Protein AF-A0A1D3JC40-F1 (afdb_monomer)

Radius of gyration: 31.31 Å; Cα contacts (8 Å, |Δi|>4): 107; chains: 1; bounding box: 69×37×93 Å

pLDDT: mean 85.2, std 18.18, range [26.55, 98.06]

Secondary structure (DSSP, 8-state):
---STTHHHHHHHHHHHSTT----S-------PPP-SHHHHHHTT-SSHHHHHHHHHHHHHHHHHHHHHHHHHHHHHHHHHHHHHHHHHHHHHHHHHHHHHH---HHHHHHHHGGGHHHHTT--HHHHHHHIIIIIHHHHHHHHHHHHHHHHHHHHHHHHHHHHHHHHHHHHHHHTSHHHHHHHHHHHHHHHH--TTSTTHHHHHHHHHHHHHHHHHHHHHHHHHHHHHIIIIISS--HHHHHHHHHHHHHHHHHHHHHHHHHHHTTTHHHHHHHHHTS---

Sequence (282 aa):
MKGLYKVLCLIAALYALSPDSHYTKGEKRNHKYLPTSLEQLRAEGVQSIAEWKEKQWKDFMTKVKEEFNGFNKMMENEKKKWIDGKENEFKQWIKYIENKWEHSNEEMYNDILSTKAEESLTWGENEWSEWMNTTGKLLIKLDFNKWIESNEEFLKEGIRKDWEEWNKFKLREWTSVGWKNVEDKYWKYWHVNGKPEEPLYEIKMEKMDKWTERCKNEEIEWGKWIGSVEKVYINADWDKWVKWKNEKSTSFTNWIDSFATKWINNKQWKVWLEERNNAPSQ

Organism: Plasmodium ovale (NCBI:txid36330)

Solvent-accessible surface area (backbone atoms only — not comparable to full-atom values): 15976 Å² total; per-residue (Å²): 130,95,72,72,89,53,63,66,65,49,55,60,45,50,65,64,64,40,93,82,58,74,85,60,95,73,80,72,73,75,62,60,65,70,74,88,47,71,66,54,30,50,74,71,74,30,93,45,72,66,55,43,52,53,47,53,50,53,53,49,53,51,51,50,57,57,50,44,54,57,52,52,54,50,50,55,51,50,55,49,55,53,56,66,51,42,59,58,51,50,56,51,48,51,52,51,50,52,52,56,74,62,49,33,49,51,70,54,42,40,64,75,42,45,94,43,39,74,63,55,77,73,53,51,72,66,54,51,44,52,40,38,72,45,60,48,49,50,52,55,49,49,56,49,50,53,52,53,50,56,52,50,50,53,51,53,52,45,53,50,50,57,49,53,53,51,52,53,49,54,53,46,58,57,57,62,30,43,44,52,36,54,50,52,54,50,50,60,49,40,76,76,67,63,52,85,87,42,88,63,36,71,64,50,49,56,52,46,52,55,50,50,54,49,53,51,51,54,50,51,53,50,50,54,51,50,53,54,46,37,62,67,71,66,72,41,81,54,67,68,57,56,50,50,53,51,56,46,51,54,53,47,57,58,46,52,54,55,48,46,52,52,41,50,76,68,48,40,66,56,54,27,54,50,42,31,74,68,47,79,87,126

Mean predicted aligned error: 9.33 Å

InterPro domains:
  IPR022089 Tryptophan/threonine-rich plasmodium antigen, C-terminal [PF12319] (56-272)

Nearest PDB structures (foldseek):
  8arl-assembly1_A  TM=8.875E-01  e=2.493E-10  Plasmodium vivax
  4gnk-assembly3_E  TM=2.323E-01  e=3.905E+00  Homo sapiens

Structure (mmCIF, N/CA/C/O backbone):
data_AF-A0A1D3JC40-F1
#
_entry.id   AF-A0A1D3JC40-F1
#
loop_
_atom_site.group_PDB
_atom_site.id
_atom_site.type_symbol
_atom_site.label_atom_id
_atom_site.label_alt_id
_atom_site.label_comp_id
_atom_site.label_asym_id
_atom_site.label_entity_id
_atom_site.label_seq_id
_atom_site.pdbx_PDB_ins_code
_atom_site.Cartn_x
_atom_site.Cartn_y
_atom_site.Cartn_z
_atom_site.occupancy
_atom_site.B_iso_or_equiv
_atom_site.auth_seq_id
_atom_site.auth_comp_id
_atom_site.auth_asym_id
_atom_site.auth_atom_id
_atom_site.pdbx_PDB_model_num
ATOM 1 N N . MET A 1 1 ? -10.285 -13.163 5.838 1.00 33.88 1 MET A N 1
ATOM 2 C CA . MET A 1 1 ? -10.832 -12.520 4.620 1.00 33.88 1 MET A CA 1
ATOM 3 C C . MET A 1 1 ? -9.695 -12.278 3.636 1.00 33.88 1 MET A C 1
ATOM 5 O O . MET A 1 1 ? -8.664 -11.765 4.040 1.00 33.88 1 MET A O 1
ATOM 9 N N . LYS A 1 2 ? -9.838 -12.725 2.379 1.00 34.84 2 LYS A N 1
ATOM 10 C CA . LYS A 1 2 ? -8.824 -12.601 1.312 1.00 34.84 2 LYS A CA 1
ATOM 11 C C . LYS A 1 2 ? -8.918 -11.196 0.689 1.00 34.84 2 LYS A C 1
ATOM 13 O O . LYS A 1 2 ? -9.591 -11.037 -0.323 1.00 34.84 2 LYS A O 1
ATOM 18 N N . GLY A 1 3 ? -8.357 -10.185 1.353 1.00 38.62 3 GLY A N 1
ATOM 19 C CA . GLY A 1 3 ? -8.392 -8.785 0.907 1.00 38.62 3 GLY A CA 1
ATOM 20 C C . GLY A 1 3 ? -7.243 -8.440 -0.046 1.00 38.62 3 GLY A C 1
ATOM 21 O O . GLY A 1 3 ? -6.117 -8.857 0.196 1.00 38.62 3 GLY A O 1
ATOM 22 N N . LEU A 1 4 ? -7.559 -7.697 -1.111 1.00 46.34 4 LEU A N 1
ATOM 23 C CA . LEU A 1 4 ? -6.683 -7.048 -2.111 1.00 46.34 4 LEU A CA 1
ATOM 24 C C . LEU A 1 4 ? -5.811 -7.924 -3.042 1.00 46.34 4 LEU A C 1
ATOM 26 O O . LEU A 1 4 ? -5.672 -7.568 -4.205 1.00 46.34 4 LEU A O 1
ATOM 30 N N . TYR A 1 5 ? -5.359 -9.124 -2.652 1.00 49.00 5 TYR A N 1
ATOM 31 C CA . TYR A 1 5 ? -4.455 -9.972 -3.473 1.00 49.00 5 TYR A CA 1
ATOM 32 C C . TYR A 1 5 ? -5.080 -10.655 -4.720 1.00 49.00 5 TYR A C 1
ATOM 34 O O . TYR A 1 5 ? -4.798 -11.817 -5.019 1.00 49.00 5 TYR A O 1
ATOM 42 N N . LYS A 1 6 ? -5.975 -9.988 -5.457 1.00 49.56 6 LYS A N 1
ATOM 43 C CA . LYS A 1 6 ? -6.598 -10.510 -6.693 1.00 49.56 6 LYS A CA 1
ATOM 44 C C . LYS A 1 6 ? -6.504 -9.572 -7.895 1.00 49.56 6 LYS A C 1
ATOM 46 O O . LYS A 1 6 ? -7.004 -9.923 -8.965 1.00 49.56 6 LYS A O 1
ATOM 51 N N . VAL A 1 7 ? -5.853 -8.423 -7.743 1.00 48.78 7 VAL A N 1
ATOM 52 C CA . VAL A 1 7 ? -5.758 -7.388 -8.777 1.00 48.78 7 VAL A CA 1
ATOM 53 C C . VAL A 1 7 ? -5.151 -7.922 -10.087 1.00 48.78 7 VAL A C 1
ATOM 55 O O . VAL A 1 7 ? -5.713 -7.708 -11.164 1.00 48.78 7 VAL A O 1
ATOM 58 N N . LEU A 1 8 ? -4.090 -8.733 -10.027 1.00 42.97 8 LEU A N 1
ATOM 59 C CA . LEU A 1 8 ? -3.437 -9.241 -11.243 1.00 42.97 8 LEU A CA 1
ATOM 60 C C . LEU A 1 8 ? -4.160 -10.403 -11.938 1.00 42.97 8 LEU A C 1
ATOM 62 O O . LEU A 1 8 ? -4.073 -10.517 -13.162 1.00 42.97 8 LEU A O 1
ATOM 66 N N . CYS A 1 9 ? -4.918 -11.234 -11.213 1.00 43.25 9 CYS A N 1
ATOM 67 C CA . CYS A 1 9 ? -5.710 -12.285 -11.866 1.00 43.25 9 CYS A CA 1
ATOM 68 C C . CYS A 1 9 ? -6.802 -11.679 -12.758 1.00 43.25 9 CYS A C 1
ATOM 70 O O . CYS A 1 9 ? -7.133 -12.252 -13.791 1.00 43.25 9 CYS A O 1
ATOM 72 N N . LEU A 1 10 ? -7.330 -10.507 -12.390 1.00 43.34 10 LEU A N 1
ATOM 73 C CA . LEU A 1 10 ? -8.381 -9.839 -13.149 1.00 43.34 10 LEU A CA 1
ATOM 74 C C . LEU A 1 10 ? -7.846 -9.038 -14.336 1.00 43.34 10 LEU A C 1
ATOM 76 O O . LEU A 1 10 ? -8.492 -9.066 -15.371 1.00 43.34 10 LEU A O 1
ATOM 80 N N . ILE A 1 11 ? -6.675 -8.395 -14.265 1.00 45.34 11 ILE A N 1
ATOM 81 C CA . ILE A 1 11 ? -6.119 -7.686 -15.437 1.00 45.34 11 ILE A CA 1
ATOM 82 C C . ILE A 1 11 ? -5.694 -8.679 -16.532 1.00 45.34 11 ILE A C 1
ATOM 84 O O . ILE A 1 11 ? -6.007 -8.462 -17.702 1.00 45.34 11 ILE A O 1
ATOM 88 N N . ALA A 1 12 ? -5.065 -9.804 -16.165 1.00 41.69 12 ALA A N 1
ATOM 89 C CA . ALA A 1 12 ? -4.740 -10.867 -17.120 1.00 41.69 12 ALA A CA 1
ATOM 90 C C . ALA A 1 12 ? -6.006 -11.532 -17.700 1.00 41.69 12 ALA A C 1
ATOM 92 O O . ALA A 1 12 ? -6.063 -11.809 -18.897 1.00 41.69 12 ALA A O 1
ATOM 93 N N . ALA A 1 13 ? -7.046 -11.735 -16.880 1.00 39.38 13 ALA A N 1
ATOM 94 C CA . ALA A 1 13 ? -8.321 -12.288 -17.338 1.00 39.38 13 ALA A CA 1
ATOM 95 C C . ALA A 1 13 ? -9.149 -11.297 -18.176 1.00 39.38 13 ALA A C 1
ATOM 97 O O . ALA A 1 13 ? -9.799 -11.715 -19.124 1.00 39.38 13 ALA A O 1
ATOM 98 N N . LEU A 1 14 ? -9.114 -9.994 -17.886 1.00 37.22 14 LEU A N 1
ATOM 99 C CA . LEU A 1 14 ? -9.815 -8.965 -18.666 1.00 37.22 14 LEU A CA 1
ATOM 100 C C . LEU A 1 14 ? -9.148 -8.730 -20.028 1.00 37.22 14 LEU A C 1
ATOM 102 O O . LEU A 1 14 ? -9.856 -8.505 -21.004 1.00 37.22 14 LEU A O 1
ATOM 106 N N . TYR A 1 15 ? -7.820 -8.867 -20.125 1.00 40.81 15 TYR A N 1
ATOM 107 C CA . TYR A 1 15 ? -7.131 -8.932 -21.421 1.00 40.81 15 TYR A CA 1
ATOM 108 C C . TYR A 1 15 ? -7.491 -10.205 -22.207 1.00 40.81 15 TYR A C 1
ATOM 110 O O . TYR A 1 15 ? -7.621 -10.148 -23.425 1.00 40.81 15 TYR A O 1
ATOM 118 N N . ALA A 1 16 ? -7.712 -11.338 -21.529 1.00 39.94 16 ALA A N 1
ATOM 119 C CA . ALA A 1 16 ? -8.140 -12.582 -22.174 1.00 39.94 16 ALA A CA 1
ATOM 120 C C . ALA A 1 16 ? -9.624 -12.580 -22.610 1.00 39.94 16 ALA A C 1
ATOM 122 O O . ALA A 1 16 ? -9.982 -13.282 -23.554 1.00 39.94 16 ALA A O 1
ATOM 123 N N . LEU A 1 17 ? -10.481 -11.797 -21.940 1.00 31.23 17 LEU A N 1
ATOM 124 C CA . LEU A 1 17 ? -11.943 -11.793 -22.108 1.00 31.23 17 LEU A CA 1
ATOM 125 C C . LEU A 1 17 ? -12.500 -10.561 -22.849 1.00 31.23 17 LEU A C 1
ATOM 127 O O . LEU A 1 17 ? -13.719 -10.434 -22.971 1.00 31.23 17 LEU A O 1
ATOM 131 N N . SER A 1 18 ? -11.650 -9.654 -23.341 1.00 29.83 18 SER A N 1
ATOM 132 C CA . SER A 1 18 ? -12.095 -8.585 -24.245 1.00 29.83 18 SER A CA 1
ATOM 133 C C . SER A 1 18 ? -12.658 -9.205 -25.538 1.00 29.83 18 SER A C 1
ATOM 135 O O . SER A 1 18 ? -11.983 -10.063 -26.103 1.00 29.83 18 SER A O 1
ATOM 137 N N . PRO A 1 19 ? -13.841 -8.801 -26.046 1.00 28.58 19 PRO A N 1
ATOM 138 C CA . PRO A 1 19 ? -14.483 -9.420 -27.216 1.00 28.58 19 PRO A CA 1
ATOM 139 C C . PRO A 1 19 ? -13.698 -9.308 -28.533 1.00 28.58 19 PRO A C 1
ATOM 141 O O . PRO A 1 19 ? -14.076 -9.945 -29.510 1.00 28.58 19 PRO A O 1
ATOM 144 N N . ASP A 1 20 ? -12.602 -8.546 -28.550 1.00 32.03 20 ASP A N 1
ATOM 145 C CA . ASP A 1 20 ? -11.647 -8.493 -29.663 1.00 32.03 20 ASP A CA 1
ATOM 146 C C . ASP A 1 20 ? -10.545 -9.570 -29.577 1.00 32.03 20 ASP A C 1
ATOM 148 O O . ASP A 1 20 ? -9.664 -9.625 -30.438 1.00 32.03 20 ASP A O 1
ATOM 152 N N . SER A 1 21 ? -10.582 -10.472 -28.585 1.00 30.69 21 SER A N 1
ATOM 153 C CA . SER A 1 21 ? -9.688 -11.635 -28.515 1.00 30.69 21 SER A CA 1
ATOM 154 C C . SER A 1 21 ? -10.158 -12.747 -29.460 1.00 30.69 21 SER A C 1
ATOM 156 O O . SER A 1 21 ? -10.511 -13.865 -29.080 1.00 30.69 21 SER A O 1
ATOM 158 N N . HIS A 1 22 ? -10.087 -12.467 -30.762 1.00 27.31 22 HIS A N 1
ATOM 159 C CA . HIS A 1 22 ? -9.893 -13.532 -31.733 1.00 27.31 22 HIS A CA 1
ATOM 160 C C . HIS A 1 22 ? -8.559 -14.215 -31.416 1.00 27.31 22 HIS A C 1
ATOM 162 O O . HIS A 1 22 ? -7.501 -13.817 -31.903 1.00 27.31 22 HIS A O 1
ATOM 168 N N . TYR A 1 23 ? -8.634 -15.268 -30.596 1.00 32.59 23 TYR A N 1
ATOM 169 C CA . TYR A 1 23 ? -7.607 -16.283 -30.401 1.00 32.59 23 TYR A CA 1
ATOM 170 C C . TYR A 1 23 ? -7.302 -16.934 -31.756 1.00 32.59 23 TYR A C 1
ATOM 172 O O . TYR A 1 23 ? -7.769 -18.020 -32.101 1.00 32.59 23 TYR A O 1
ATOM 180 N N . THR A 1 24 ? -6.503 -16.240 -32.558 1.00 26.55 24 THR A N 1
ATOM 181 C CA . THR A 1 24 ? -5.791 -16.822 -33.679 1.00 26.55 24 THR A CA 1
ATOM 182 C C . THR A 1 24 ? -4.477 -17.347 -33.129 1.00 26.55 24 THR A C 1
ATOM 184 O O . THR A 1 24 ? -3.673 -16.654 -32.511 1.00 26.55 24 THR A O 1
ATOM 187 N N . LYS A 1 25 ? -4.300 -18.651 -33.303 1.00 30.78 25 LYS A N 1
ATOM 188 C CA . LYS A 1 25 ? -3.101 -19.416 -32.992 1.00 30.78 25 LYS A CA 1
ATOM 189 C C . LYS A 1 25 ? -1.927 -18.813 -33.782 1.00 30.78 25 LYS A C 1
ATOM 191 O O . LYS A 1 25 ? -1.694 -19.199 -34.921 1.00 30.78 25 LYS A O 1
ATOM 196 N N . GLY A 1 26 ? -1.246 -17.821 -33.205 1.00 29.05 26 GLY A N 1
ATOM 197 C CA . GLY A 1 26 ? -0.176 -17.086 -33.884 1.00 29.05 26 GLY A CA 1
ATOM 198 C C . GLY A 1 26 ? 0.127 -15.685 -33.344 1.00 29.05 26 GLY A C 1
ATOM 199 O O . GLY A 1 26 ? 0.517 -14.824 -34.128 1.00 29.05 26 GLY A O 1
ATOM 200 N N . GLU A 1 27 ? -0.022 -15.411 -32.045 1.00 28.70 27 GLU A N 1
ATOM 201 C CA . GLU A 1 27 ? 0.430 -14.128 -31.495 1.00 28.70 27 GLU A CA 1
ATOM 202 C C . GLU A 1 27 ? 1.961 -14.091 -31.419 1.00 28.70 27 GLU A C 1
ATOM 204 O O . GLU A 1 27 ? 2.611 -14.661 -30.538 1.00 28.70 27 GLU A O 1
ATOM 209 N N . LYS A 1 28 ? 2.549 -13.419 -32.411 1.00 31.91 28 LYS A N 1
ATOM 210 C CA . LYS A 1 28 ? 3.947 -13.004 -32.430 1.00 31.91 28 LYS A CA 1
ATOM 211 C C . LYS A 1 28 ? 4.249 -12.294 -31.108 1.00 31.91 28 LYS A C 1
ATOM 213 O O . LYS A 1 28 ? 3.667 -11.251 -30.820 1.00 31.91 28 LYS A O 1
ATOM 218 N N . ARG A 1 29 ? 5.212 -12.813 -30.335 1.00 34.41 29 ARG A N 1
ATOM 219 C CA . ARG A 1 29 ? 5.931 -12.007 -29.335 1.00 34.41 29 ARG A CA 1
ATOM 220 C C . ARG A 1 29 ? 6.257 -10.671 -29.999 1.00 34.41 29 ARG A C 1
ATOM 222 O O . ARG A 1 29 ? 6.744 -10.687 -31.128 1.00 34.41 29 ARG A O 1
ATOM 229 N N . ASN A 1 30 ? 5.955 -9.557 -29.336 1.00 39.25 30 ASN A N 1
ATOM 230 C CA . ASN A 1 30 ? 6.195 -8.189 -29.807 1.00 39.25 30 ASN A CA 1
ATOM 231 C C . ASN A 1 30 ? 7.705 -7.953 -30.042 1.00 39.25 30 ASN A C 1
ATOM 233 O O . ASN A 1 30 ? 8.404 -7.302 -29.269 1.00 39.25 30 ASN A O 1
ATOM 237 N N . HIS A 1 31 ? 8.256 -8.541 -31.098 1.00 47.12 31 HIS A N 1
ATOM 238 C CA . HIS A 1 31 ? 9.607 -8.309 -31.558 1.00 47.12 31 HIS A CA 1
ATOM 239 C C . HIS A 1 31 ? 9.557 -7.066 -32.439 1.00 47.12 31 HIS A C 1
ATOM 241 O O . HIS A 1 31 ? 9.558 -7.152 -33.664 1.00 47.12 31 HIS A O 1
ATOM 247 N N . LYS A 1 32 ? 9.505 -5.886 -31.810 1.00 63.12 32 LYS A N 1
ATOM 248 C CA . LYS A 1 32 ? 10.018 -4.688 -32.474 1.00 63.12 32 LYS A CA 1
ATOM 249 C C . LYS A 1 32 ? 11.513 -4.936 -32.674 1.00 63.12 32 LYS A C 1
ATOM 251 O O . LYS A 1 32 ? 12.295 -4.875 -31.725 1.00 63.12 32 LYS A O 1
ATOM 256 N N . TYR A 1 33 ? 11.879 -5.368 -33.873 1.00 74.38 33 TYR A N 1
ATOM 257 C CA . TYR A 1 33 ? 13.269 -5.480 -34.293 1.00 74.38 33 TYR A CA 1
ATOM 258 C C . TYR A 1 33 ? 13.834 -4.074 -34.526 1.00 74.38 33 TYR A C 1
ATOM 260 O O . TYR A 1 33 ? 13.076 -3.125 -34.731 1.00 74.38 33 TYR A O 1
ATOM 268 N N . LEU A 1 34 ? 15.159 -3.931 -34.460 1.00 84.38 34 LEU A N 1
ATOM 269 C CA . LEU A 1 34 ? 15.816 -2.687 -34.867 1.00 84.38 34 LEU A CA 1
ATOM 270 C C . LEU A 1 34 ? 15.491 -2.396 -36.336 1.00 84.38 34 LEU A C 1
ATOM 272 O O . LEU A 1 34 ? 15.537 -3.335 -37.136 1.00 84.38 34 LEU A O 1
ATOM 276 N N . PRO A 1 35 ? 15.231 -1.131 -36.707 1.00 86.69 35 PRO A N 1
ATOM 277 C CA . PRO A 1 35 ? 15.176 -0.745 -38.105 1.00 86.69 35 PRO A CA 1
ATOM 278 C C . PRO A 1 35 ? 16.481 -1.131 -38.809 1.00 86.69 35 PRO A C 1
ATOM 280 O O . PRO A 1 35 ? 17.572 -0.839 -38.317 1.00 86.69 35 PRO A O 1
ATOM 283 N N . THR A 1 36 ? 16.373 -1.804 -39.950 1.00 86.88 36 THR A N 1
ATOM 284 C CA . THR A 1 36 ? 17.519 -2.282 -40.738 1.00 86.88 36 THR A CA 1
ATOM 285 C C . THR A 1 36 ? 17.767 -1.449 -41.992 1.00 86.88 36 THR A C 1
ATOM 287 O O . THR A 1 36 ? 18.776 -1.651 -42.664 1.00 86.88 36 THR A O 1
ATOM 290 N N . SER A 1 37 ? 16.882 -0.497 -42.310 1.00 88.06 37 SER A N 1
ATOM 291 C CA . SER A 1 37 ? 17.004 0.377 -43.478 1.00 88.06 37 SER A CA 1
ATOM 292 C C . SER A 1 37 ? 16.598 1.825 -43.185 1.00 88.06 37 SER A C 1
ATOM 294 O O . SER A 1 37 ? 15.831 2.114 -42.264 1.00 88.06 37 SER A O 1
ATOM 296 N N . LEU A 1 38 ? 17.089 2.749 -44.018 1.00 86.50 38 LEU A N 1
ATOM 297 C CA . LEU A 1 38 ? 16.693 4.162 -43.981 1.00 86.50 38 LEU A CA 1
ATOM 298 C C . LEU A 1 38 ? 15.201 4.353 -44.281 1.00 86.50 38 LEU A C 1
ATOM 300 O O . LEU A 1 38 ? 14.584 5.265 -43.744 1.00 86.50 38 LEU A O 1
ATOM 304 N N . GLU A 1 39 ? 14.610 3.497 -45.116 1.00 90.00 39 GLU A N 1
ATOM 305 C CA . GLU A 1 39 ? 13.173 3.531 -45.412 1.00 90.00 39 GLU A CA 1
ATOM 306 C C . GLU A 1 39 ? 12.333 3.220 -44.170 1.00 90.00 39 GLU A C 1
ATOM 308 O O . GLU A 1 39 ? 11.351 3.912 -43.916 1.00 90.00 39 GLU A O 1
ATOM 313 N N . GLN A 1 40 ? 12.751 2.249 -43.349 1.00 89.25 40 GLN A N 1
ATOM 314 C CA . GLN A 1 40 ? 12.074 1.932 -42.087 1.00 89.25 40 GLN A CA 1
ATOM 315 C C . GLN A 1 40 ? 12.195 3.071 -41.069 1.00 89.25 40 GLN A C 1
ATOM 317 O O . GLN A 1 40 ? 11.222 3.389 -40.390 1.00 89.25 40 GLN A O 1
ATOM 322 N N . LEU A 1 41 ? 13.360 3.722 -40.989 1.00 89.12 41 LEU A N 1
ATOM 323 C CA . LEU A 1 41 ? 13.543 4.908 -40.144 1.00 89.12 41 LEU A CA 1
ATOM 324 C C . LEU A 1 41 ? 12.636 6.063 -40.595 1.00 89.12 41 LEU A C 1
ATOM 326 O O . LEU A 1 41 ? 11.923 6.641 -39.778 1.00 89.12 41 LEU A O 1
ATOM 330 N N . ARG A 1 42 ? 12.579 6.337 -41.905 1.00 89.50 42 ARG A N 1
ATOM 331 C CA . ARG A 1 42 ? 11.692 7.364 -42.475 1.00 89.50 42 ARG A CA 1
ATOM 332 C C . ARG A 1 42 ? 10.215 7.059 -42.237 1.00 89.50 42 ARG A C 1
ATOM 334 O O . ARG A 1 42 ? 9.465 7.981 -41.937 1.00 89.50 42 ARG A O 1
ATOM 341 N N . ALA A 1 43 ? 9.803 5.795 -42.338 1.00 90.38 43 ALA A N 1
ATOM 342 C CA . ALA A 1 43 ? 8.431 5.374 -42.047 1.00 90.38 43 ALA A CA 1
ATOM 343 C C . ALA A 1 43 ? 8.042 5.610 -40.575 1.00 90.38 43 ALA A C 1
ATOM 345 O O . ALA A 1 43 ? 6.892 5.914 -40.280 1.00 90.38 43 ALA A O 1
ATOM 346 N N . GLU A 1 44 ? 9.008 5.526 -39.661 1.00 89.62 44 GLU A N 1
ATOM 347 C CA . GLU A 1 44 ? 8.851 5.870 -38.241 1.00 89.62 44 GLU A CA 1
ATOM 348 C C . GLU A 1 44 ? 8.999 7.378 -37.959 1.00 89.62 44 GLU A C 1
ATOM 350 O O . GLU A 1 44 ? 8.877 7.802 -36.808 1.00 89.62 44 GLU A O 1
ATOM 355 N N . GLY A 1 45 ? 9.255 8.194 -38.989 1.00 90.94 45 GLY A N 1
ATOM 356 C CA . GLY A 1 45 ? 9.417 9.644 -38.880 1.00 90.94 45 GLY A CA 1
ATOM 357 C C . GLY A 1 45 ? 10.736 10.086 -38.239 1.00 90.94 45 GLY A C 1
ATOM 358 O O . GLY A 1 45 ? 10.801 11.183 -37.693 1.00 90.94 45 GLY A O 1
ATOM 359 N N . VAL A 1 46 ? 11.774 9.247 -38.280 1.00 92.88 46 VAL A N 1
ATOM 360 C CA . VAL A 1 46 ? 13.081 9.487 -37.642 1.00 92.88 46 VAL A CA 1
ATOM 361 C C . VAL A 1 46 ? 14.229 9.348 -38.644 1.00 92.88 46 VAL A C 1
ATOM 363 O O . VAL A 1 46 ? 14.103 8.698 -39.683 1.00 92.88 46 VAL A O 1
ATOM 366 N N . GLN A 1 47 ? 15.370 9.968 -38.350 1.00 90.94 47 GLN A N 1
ATOM 367 C CA . GLN A 1 47 ? 16.553 9.992 -39.216 1.00 90.94 47 GLN A CA 1
ATOM 368 C C . GLN A 1 47 ? 17.654 9.041 -38.741 1.00 90.94 47 GLN A C 1
ATOM 370 O O . GLN A 1 47 ? 18.512 8.645 -39.531 1.00 90.94 47 GLN A O 1
ATOM 375 N N . SER A 1 48 ? 17.627 8.636 -37.469 1.00 92.31 48 SER A N 1
ATOM 376 C CA . SER A 1 48 ? 18.637 7.753 -36.886 1.00 92.31 48 SER A CA 1
ATOM 377 C C . SER A 1 48 ? 18.046 6.675 -35.978 1.00 92.31 48 SER A C 1
ATOM 379 O O . SER A 1 48 ? 16.937 6.783 -35.457 1.00 92.31 48 SER A O 1
ATOM 381 N N . ILE A 1 49 ? 18.831 5.620 -35.737 1.00 91.56 49 ILE A N 1
ATOM 382 C CA . ILE A 1 49 ? 18.489 4.575 -34.760 1.00 91.56 49 ILE A CA 1
ATOM 383 C C . ILE A 1 49 ? 18.411 5.145 -33.337 1.00 91.56 49 ILE A C 1
ATOM 385 O O . ILE A 1 49 ? 17.635 4.643 -32.530 1.00 91.56 49 ILE A O 1
ATOM 389 N N . ALA A 1 50 ? 19.198 6.176 -33.015 1.00 91.31 50 ALA A N 1
ATOM 390 C CA . ALA A 1 50 ? 19.150 6.822 -31.705 1.00 91.31 50 ALA A CA 1
ATOM 391 C C . ALA A 1 50 ? 17.792 7.507 -31.485 1.00 91.31 50 ALA A C 1
ATOM 393 O O . ALA A 1 50 ? 17.098 7.178 -30.525 1.00 91.31 50 ALA A O 1
ATOM 394 N N . GLU A 1 51 ? 17.365 8.338 -32.441 1.00 93.62 51 GLU A N 1
ATOM 395 C CA . GLU A 1 51 ? 16.043 8.979 -32.433 1.00 93.62 51 GLU A CA 1
ATOM 396 C C . GLU A 1 51 ? 14.910 7.950 -32.397 1.00 93.62 51 GLU A C 1
ATOM 398 O O . GLU A 1 51 ? 13.940 8.110 -31.657 1.00 93.62 51 GLU A O 1
ATOM 403 N N . TRP A 1 52 ? 15.046 6.853 -33.152 1.00 95.00 52 TRP A N 1
ATOM 404 C CA . TRP A 1 52 ? 14.073 5.765 -33.118 1.00 95.00 52 TRP A CA 1
ATOM 405 C C . TRP A 1 52 ? 13.926 5.172 -31.712 1.00 95.00 52 TRP A C 1
ATOM 407 O O . TRP A 1 52 ? 12.806 4.982 -31.245 1.00 95.00 52 TRP A O 1
ATOM 417 N N . LYS A 1 53 ? 15.035 4.899 -31.010 1.00 94.88 53 LYS A N 1
ATOM 418 C CA . LYS A 1 53 ? 15.011 4.337 -29.648 1.00 94.88 53 LYS A CA 1
ATOM 419 C C . LYS A 1 53 ? 14.392 5.302 -28.638 1.00 94.88 53 LYS A C 1
ATOM 421 O O . LYS A 1 53 ? 13.600 4.868 -27.805 1.00 94.88 53 LYS A O 1
ATOM 426 N N . GLU A 1 54 ? 14.695 6.594 -28.741 1.00 94.62 54 GLU A N 1
ATOM 427 C CA . GLU A 1 54 ? 14.050 7.627 -27.923 1.00 94.62 54 GLU A CA 1
ATOM 428 C C . GLU A 1 54 ? 12.543 7.698 -28.177 1.00 94.62 54 GLU A C 1
ATOM 430 O O . GLU A 1 54 ? 11.758 7.782 -27.232 1.00 94.62 54 GLU A O 1
ATOM 435 N N . LYS A 1 55 ? 12.122 7.613 -29.445 1.00 95.06 55 LYS A N 1
ATOM 436 C CA . LYS A 1 55 ? 10.705 7.525 -29.812 1.00 95.06 55 LYS A CA 1
ATOM 437 C C . LYS A 1 55 ? 10.051 6.287 -29.195 1.00 95.06 55 LYS A C 1
ATOM 439 O O . LYS A 1 55 ? 8.991 6.413 -28.596 1.00 95.06 55 LYS A O 1
ATOM 444 N N . GLN A 1 56 ? 10.696 5.116 -29.248 1.00 95.44 56 GLN A N 1
ATOM 445 C CA . GLN A 1 56 ? 10.160 3.900 -28.619 1.00 95.44 56 GLN A CA 1
ATOM 446 C C . GLN A 1 56 ? 9.955 4.057 -27.106 1.00 95.44 56 GLN A C 1
ATOM 448 O O . GLN A 1 56 ? 8.960 3.563 -26.577 1.00 95.44 56 GLN A O 1
ATOM 453 N N . TRP A 1 57 ? 10.870 4.740 -26.415 1.00 96.62 57 TRP A N 1
ATOM 454 C CA . TRP A 1 57 ? 10.721 5.038 -24.991 1.00 96.62 57 TRP A CA 1
ATOM 455 C C . TRP A 1 57 ? 9.561 6.004 -24.721 1.00 96.62 57 TRP A C 1
ATOM 457 O O . TRP A 1 57 ? 8.733 5.737 -23.853 1.00 96.62 57 TRP A O 1
ATOM 467 N N . LYS A 1 58 ? 9.436 7.083 -25.503 1.00 96.94 58 LYS A N 1
ATOM 468 C CA . LYS A 1 58 ? 8.316 8.037 -25.396 1.00 96.94 58 LYS A CA 1
ATOM 469 C C . LYS A 1 58 ? 6.962 7.365 -25.649 1.00 96.94 58 LYS A C 1
ATOM 471 O O . LYS A 1 58 ? 6.011 7.597 -24.898 1.00 96.94 58 LYS A O 1
ATOM 476 N N . ASP A 1 59 ? 6.889 6.500 -26.659 1.00 96.00 59 ASP A N 1
ATOM 477 C CA . ASP A 1 59 ? 5.698 5.710 -26.983 1.00 96.00 59 ASP A CA 1
ATOM 478 C C . ASP A 1 59 ? 5.349 4.766 -25.814 1.00 96.00 59 ASP A C 1
ATOM 480 O O . ASP A 1 59 ? 4.194 4.689 -25.390 1.00 96.00 59 ASP A O 1
ATOM 484 N N . PHE A 1 60 ? 6.353 4.096 -25.230 1.00 96.81 60 PHE A N 1
ATOM 485 C CA . PHE A 1 60 ? 6.182 3.266 -24.033 1.00 96.81 60 PHE A CA 1
ATOM 486 C C . PHE A 1 60 ? 5.670 4.080 -22.835 1.00 96.81 60 PHE A C 1
ATOM 488 O O . PHE A 1 60 ? 4.674 3.696 -22.225 1.00 96.81 60 PHE A O 1
ATOM 495 N N . MET A 1 61 ? 6.285 5.225 -22.528 1.00 97.69 61 MET A N 1
ATOM 496 C CA . MET A 1 61 ? 5.869 6.093 -21.421 1.00 97.69 61 MET A CA 1
ATOM 497 C C . MET A 1 61 ? 4.445 6.623 -21.594 1.00 97.69 61 MET A C 1
ATOM 499 O O . MET A 1 61 ? 3.709 6.738 -20.614 1.00 97.69 61 MET A O 1
ATOM 503 N N . THR A 1 62 ? 4.041 6.935 -22.826 1.00 96.50 62 THR A N 1
ATOM 504 C CA . THR A 1 62 ? 2.670 7.361 -23.143 1.00 96.50 62 THR A CA 1
ATOM 505 C C . THR A 1 62 ? 1.683 6.242 -22.840 1.00 96.50 62 THR A C 1
ATOM 507 O O . THR A 1 62 ? 0.753 6.437 -22.057 1.00 96.50 62 THR A O 1
ATOM 510 N N . LYS A 1 63 ? 1.956 5.035 -23.348 1.00 96.06 63 LYS A N 1
ATOM 511 C CA . LYS A 1 63 ? 1.131 3.853 -23.088 1.00 96.06 63 LYS A CA 1
ATOM 512 C C . LYS A 1 63 ? 1.021 3.540 -21.591 1.00 96.06 63 LYS A C 1
ATOM 514 O O . LYS A 1 63 ? -0.071 3.285 -21.095 1.00 96.06 63 LYS A O 1
ATOM 519 N N . VAL A 1 64 ? 2.130 3.596 -20.850 1.00 96.19 64 VAL A N 1
ATOM 520 C CA . VAL A 1 64 ? 2.136 3.355 -19.397 1.00 96.19 64 VAL A CA 1
ATOM 521 C C . VAL A 1 64 ? 1.227 4.343 -18.665 1.00 96.19 64 VAL A C 1
ATOM 523 O O . VAL A 1 64 ? 0.467 3.936 -17.788 1.00 96.19 64 VAL A O 1
ATOM 526 N N . LYS A 1 65 ? 1.278 5.631 -19.025 1.00 94.69 65 LYS A N 1
ATOM 527 C CA . LYS A 1 65 ? 0.429 6.673 -18.426 1.00 94.69 65 LYS A CA 1
ATOM 528 C C . LYS A 1 65 ? -1.055 6.438 -18.715 1.00 94.69 65 LYS A C 1
ATOM 530 O O . LYS A 1 65 ? -1.886 6.644 -17.835 1.00 94.69 65 LYS A O 1
ATOM 535 N N . GLU A 1 66 ? -1.392 5.977 -19.915 1.00 93.62 66 GLU A N 1
ATOM 536 C CA . GLU A 1 66 ? -2.767 5.614 -20.275 1.00 93.62 66 GLU A CA 1
ATOM 537 C C . GLU A 1 66 ? -3.254 4.391 -19.487 1.00 93.62 66 GLU A C 1
ATOM 539 O O . GLU A 1 66 ? -4.334 4.413 -18.894 1.00 93.62 66 GLU A O 1
ATOM 544 N N . GLU A 1 67 ? -2.437 3.340 -19.411 1.00 93.88 67 GLU A N 1
ATOM 545 C CA . GLU A 1 67 ? -2.760 2.111 -18.680 1.00 93.88 67 GLU A CA 1
ATOM 546 C C . GLU A 1 67 ? -2.831 2.329 -17.165 1.00 93.88 67 GLU A C 1
ATOM 548 O O . GLU A 1 67 ? -3.620 1.668 -16.482 1.00 93.88 67 GLU A O 1
ATOM 553 N N . PHE A 1 68 ? -2.065 3.287 -16.636 1.00 94.94 68 PHE A N 1
ATOM 554 C CA . PHE A 1 68 ? -2.150 3.696 -15.238 1.00 94.94 68 PHE A CA 1
ATOM 555 C C . PHE A 1 68 ? -3.559 4.177 -14.874 1.00 94.94 68 PHE A C 1
ATOM 557 O O . PHE A 1 68 ? -4.049 3.842 -13.799 1.00 94.94 68 PHE A O 1
ATOM 564 N N . ASN A 1 69 ? -4.265 4.880 -15.767 1.00 90.94 69 ASN A N 1
ATOM 565 C CA . ASN A 1 69 ? -5.645 5.300 -15.498 1.00 90.94 69 ASN A CA 1
ATOM 566 C C . ASN A 1 69 ? -6.574 4.096 -15.275 1.00 90.94 69 ASN A C 1
ATOM 568 O O . ASN A 1 69 ? -7.436 4.123 -14.392 1.00 90.94 69 ASN A O 1
ATOM 572 N N . GLY A 1 70 ? -6.381 3.024 -16.050 1.00 90.94 70 GLY A N 1
ATOM 573 C CA . GLY A 1 70 ? -7.116 1.770 -15.886 1.00 90.94 70 GLY A CA 1
ATOM 574 C C . GLY A 1 70 ? -6.791 1.080 -14.561 1.00 90.94 70 GLY A C 1
ATOM 575 O O . GLY A 1 70 ? -7.703 0.701 -13.822 1.00 90.94 70 GLY A O 1
ATOM 576 N N . PHE A 1 71 ? -5.502 0.987 -14.231 1.00 90.62 71 PHE A N 1
ATOM 577 C CA . PHE A 1 71 ? -5.035 0.467 -12.946 1.00 90.62 71 PHE A CA 1
ATOM 578 C C . PHE A 1 71 ? -5.616 1.262 -11.766 1.00 90.62 71 PHE A C 1
ATOM 580 O O . PHE A 1 71 ? -6.230 0.680 -10.876 1.00 90.62 71 PHE A O 1
ATOM 587 N N . ASN A 1 72 ? -5.523 2.592 -11.796 1.00 91.38 72 ASN A N 1
ATOM 588 C CA . ASN A 1 72 ? -6.023 3.468 -10.740 1.00 91.38 72 ASN A CA 1
ATOM 589 C C . ASN A 1 72 ? -7.541 3.327 -10.540 1.00 91.38 72 ASN A C 1
ATOM 591 O O . ASN A 1 72 ? -8.021 3.222 -9.413 1.00 91.38 72 ASN A O 1
ATOM 595 N N . LYS A 1 73 ? -8.319 3.243 -11.628 1.00 91.12 73 LYS A N 1
ATOM 596 C CA . LYS A 1 73 ? -9.770 3.015 -11.544 1.00 91.12 73 LYS A CA 1
ATOM 597 C C . LYS A 1 73 ? -10.105 1.682 -10.872 1.00 91.12 73 LYS A C 1
ATOM 599 O O . LYS A 1 73 ? -11.047 1.602 -10.085 1.00 91.12 73 LYS A O 1
ATOM 604 N N . MET A 1 74 ? -9.359 0.630 -11.190 1.00 90.38 74 MET A N 1
ATOM 605 C CA . MET A 1 74 ? -9.522 -0.668 -10.542 1.00 90.38 74 MET A CA 1
ATOM 606 C C . MET A 1 74 ? -9.128 -0.602 -9.058 1.00 90.38 74 MET A C 1
ATOM 608 O O . MET A 1 74 ? -9.895 -1.090 -8.232 1.00 90.38 74 MET A O 1
ATOM 612 N N . MET A 1 75 ? -8.018 0.058 -8.710 1.00 89.50 75 MET A N 1
ATOM 613 C CA . MET A 1 75 ? -7.618 0.282 -7.315 1.00 89.50 75 MET A CA 1
ATOM 614 C C . MET A 1 75 ? -8.717 0.990 -6.516 1.00 89.50 75 MET A C 1
ATOM 616 O O . MET A 1 75 ? -9.104 0.516 -5.451 1.00 89.50 75 MET A O 1
ATOM 620 N N . GLU A 1 76 ? -9.293 2.075 -7.040 1.00 90.38 76 GLU A N 1
ATOM 621 C CA . GLU A 1 76 ? -10.389 2.790 -6.370 1.00 90.38 76 GLU A CA 1
ATOM 622 C C . GLU A 1 76 ? -11.643 1.925 -6.177 1.00 90.38 76 GLU A C 1
ATOM 624 O O . GLU A 1 76 ? -12.324 2.026 -5.152 1.00 90.38 76 GLU A O 1
ATOM 629 N N . ASN A 1 77 ? -11.943 1.034 -7.125 1.00 89.94 77 ASN A N 1
ATOM 630 C CA . ASN A 1 77 ? -13.044 0.084 -6.981 1.00 89.94 77 ASN A CA 1
ATOM 631 C C . ASN A 1 77 ? -12.772 -0.956 -5.886 1.00 89.94 77 ASN A C 1
ATOM 633 O O . ASN A 1 77 ? -13.684 -1.280 -5.126 1.00 89.94 77 ASN A O 1
ATOM 637 N N . GLU A 1 78 ? -11.548 -1.473 -5.784 1.00 88.31 78 GLU A N 1
ATOM 638 C CA . GLU A 1 78 ? -11.179 -2.429 -4.735 1.00 88.31 78 GLU A CA 1
ATOM 639 C C . GLU A 1 78 ? -11.158 -1.771 -3.352 1.00 88.31 78 GLU A C 1
ATOM 641 O O . GLU A 1 78 ? -11.739 -2.323 -2.416 1.00 88.31 78 GLU A O 1
ATOM 646 N N . LYS A 1 79 ? -10.620 -0.547 -3.230 1.00 89.62 79 LYS A N 1
ATOM 647 C CA . LYS A 1 79 ? -10.724 0.254 -1.997 1.00 89.62 79 LYS A CA 1
ATOM 648 C C . LYS A 1 79 ? -12.189 0.425 -1.582 1.00 89.62 79 LYS A C 1
ATOM 650 O O . LYS A 1 79 ? -12.539 0.202 -0.423 1.00 89.62 79 LYS A O 1
ATOM 655 N N . LYS A 1 80 ? -13.076 0.751 -2.533 1.00 90.88 80 LYS A N 1
ATOM 656 C CA . LYS A 1 80 ? -14.520 0.873 -2.276 1.00 90.88 80 LYS A CA 1
ATOM 657 C C . LYS A 1 80 ? -15.139 -0.444 -1.787 1.00 90.88 80 LYS A C 1
ATOM 659 O O . LYS A 1 80 ? -15.833 -0.451 -0.780 1.00 90.88 80 LYS A O 1
ATOM 664 N N . LYS A 1 81 ? -14.873 -1.572 -2.445 1.00 89.81 81 LYS A N 1
ATOM 665 C CA . LYS A 1 81 ? -15.389 -2.873 -1.977 1.00 89.81 81 LYS A CA 1
ATOM 666 C C . LYS A 1 81 ? -14.884 -3.218 -0.578 1.00 89.81 81 LYS A C 1
ATOM 668 O O . LYS A 1 81 ? -15.628 -3.777 0.223 1.00 89.81 81 LYS A O 1
ATOM 673 N N . TRP A 1 82 ? -13.625 -2.894 -0.293 1.00 89.69 82 TRP A N 1
ATOM 674 C CA . TRP A 1 82 ? -13.029 -3.115 1.017 1.00 89.69 82 TRP A CA 1
ATOM 675 C C . TRP A 1 82 ? -13.750 -2.303 2.097 1.00 89.69 82 TRP A C 1
ATOM 677 O O . TRP A 1 82 ? -14.159 -2.888 3.097 1.00 89.69 82 TRP A O 1
ATOM 687 N N . ILE A 1 83 ? -13.996 -1.003 1.878 1.00 89.94 83 ILE A N 1
ATOM 688 C CA . ILE A 1 83 ? -14.706 -0.171 2.864 1.00 89.94 83 ILE A CA 1
ATOM 689 C C . ILE A 1 83 ? -16.167 -0.597 3.043 1.00 89.94 83 ILE A C 1
ATOM 691 O O . ILE A 1 83 ? -16.653 -0.628 4.171 1.00 89.94 83 ILE A O 1
ATOM 695 N N . ASP A 1 84 ? -16.841 -1.010 1.965 1.00 88.94 84 ASP A N 1
ATOM 696 C CA . ASP A 1 84 ? -18.211 -1.534 2.031 1.00 88.94 84 ASP A CA 1
ATOM 697 C C . ASP A 1 84 ? -18.269 -2.809 2.904 1.00 88.94 84 ASP A C 1
ATOM 699 O O . ASP A 1 84 ? -19.211 -3.010 3.673 1.00 88.94 84 ASP A O 1
ATOM 703 N N . GLY A 1 85 ? -17.225 -3.647 2.856 1.00 90.00 85 GLY A N 1
ATOM 704 C CA . GLY A 1 85 ? -17.075 -4.819 3.724 1.00 90.00 85 GLY A CA 1
ATOM 705 C C . GLY A 1 85 ? -16.812 -4.482 5.197 1.00 90.00 85 GLY A C 1
ATOM 706 O O . GLY A 1 85 ? -17.219 -5.242 6.083 1.00 90.00 85 GLY A O 1
ATOM 707 N N . LYS A 1 86 ? -16.196 -3.326 5.485 1.00 89.69 86 LYS A N 1
ATOM 708 C CA . LYS A 1 86 ? -15.818 -2.938 6.854 1.00 89.69 86 LYS A CA 1
ATOM 709 C C . LYS A 1 86 ? -16.991 -2.679 7.775 1.00 89.69 86 LYS A C 1
ATOM 711 O O . LYS A 1 86 ? -16.845 -2.842 8.982 1.00 89.69 86 LYS A O 1
ATOM 716 N N . GLU A 1 87 ? -18.162 -2.352 7.241 1.00 90.44 87 GLU A N 1
ATOM 717 C CA . GLU A 1 87 ? -19.354 -2.172 8.069 1.00 90.44 87 GLU A CA 1
ATOM 718 C C . GLU A 1 87 ? -19.722 -3.450 8.833 1.00 90.44 87 GLU A C 1
ATOM 720 O O . GLU A 1 87 ? -20.022 -3.417 10.027 1.00 90.44 87 GLU A O 1
ATOM 725 N N . ASN A 1 88 ? -19.680 -4.595 8.151 1.00 90.88 88 ASN A N 1
ATOM 726 C CA . ASN A 1 88 ? -19.980 -5.875 8.776 1.00 90.88 88 ASN A CA 1
ATOM 727 C C . ASN A 1 88 ? -18.856 -6.313 9.725 1.00 90.88 88 ASN A C 1
ATOM 729 O O . ASN A 1 88 ? -19.138 -6.810 10.813 1.00 90.88 88 ASN A O 1
ATOM 733 N N . GLU A 1 89 ? -17.596 -6.090 9.344 1.00 92.44 89 GLU A N 1
ATOM 734 C CA . GLU A 1 89 ? -16.452 -6.385 10.214 1.00 92.44 89 GLU A CA 1
ATOM 735 C C . GLU A 1 89 ? -16.494 -5.574 11.510 1.00 92.44 89 GLU A C 1
ATOM 737 O O . GLU A 1 89 ? -16.275 -6.133 12.579 1.00 92.44 89 GLU A O 1
ATOM 742 N N . PHE A 1 90 ? -16.851 -4.288 11.441 1.00 93.31 90 PHE A N 1
ATOM 743 C CA . PHE A 1 90 ? -17.013 -3.445 12.622 1.00 93.31 90 PHE A CA 1
ATOM 744 C C . PHE A 1 90 ? -18.094 -3.994 13.560 1.00 93.31 90 PHE A C 1
ATOM 746 O O . PHE A 1 90 ? -17.863 -4.124 14.757 1.00 93.31 90 PHE A O 1
ATOM 753 N N . LYS A 1 91 ? -19.254 -4.403 13.028 1.00 93.75 91 LYS A N 1
ATOM 754 C CA . LYS A 1 91 ? -20.327 -5.017 13.835 1.00 93.75 91 LYS A CA 1
ATOM 755 C C . LYS A 1 91 ? -19.887 -6.320 14.501 1.00 93.75 91 LYS A C 1
ATOM 757 O O . LYS A 1 91 ? -20.258 -6.582 15.641 1.00 93.75 91 LYS A O 1
ATOM 762 N N . GLN A 1 92 ? -19.125 -7.150 13.792 1.00 94.00 92 GLN A N 1
ATOM 763 C CA . GLN A 1 92 ? -18.573 -8.387 14.350 1.00 94.00 92 GLN A CA 1
ATOM 764 C C . GLN A 1 92 ? -17.530 -8.095 15.429 1.00 94.00 92 GLN A C 1
ATOM 766 O O . GLN A 1 92 ? -17.533 -8.748 16.469 1.00 94.00 92 GLN A O 1
ATOM 771 N N . TRP A 1 93 ? -16.685 -7.092 15.205 1.00 94.56 93 TRP A N 1
ATOM 772 C CA . TRP A 1 93 ? -15.681 -6.657 16.164 1.00 94.56 93 TRP A CA 1
ATOM 773 C C . TRP A 1 93 ? -16.316 -6.098 17.446 1.00 94.56 93 TRP A C 1
ATOM 775 O O . TRP A 1 93 ? -15.901 -6.489 18.530 1.00 94.56 93 TRP A O 1
ATOM 785 N N . ILE A 1 94 ? -17.383 -5.294 17.347 1.00 95.00 94 ILE A N 1
ATOM 786 C CA . ILE A 1 94 ? -18.146 -4.829 18.521 1.00 95.00 94 ILE A CA 1
ATOM 787 C C . ILE A 1 94 ? -18.659 -6.012 19.343 1.00 95.00 94 ILE A C 1
ATOM 789 O O . ILE A 1 94 ? -18.403 -6.067 20.538 1.00 95.00 94 ILE A O 1
ATOM 793 N N . LYS A 1 95 ? -19.300 -7.002 18.709 1.00 93.06 95 LYS A N 1
ATOM 794 C CA . LYS A 1 95 ? -19.780 -8.207 19.410 1.00 93.06 95 LYS A CA 1
ATOM 795 C C . LYS A 1 95 ? -18.654 -8.997 20.072 1.00 93.06 95 LYS A C 1
ATOM 797 O O . LYS A 1 95 ? -18.838 -9.560 21.144 1.00 93.06 95 LYS A O 1
ATOM 802 N N . TYR A 1 96 ? -17.498 -9.068 19.416 1.00 91.38 96 TYR A N 1
ATOM 803 C CA . TYR A 1 96 ? -16.314 -9.703 19.980 1.00 91.38 96 TYR A CA 1
ATOM 804 C C . TYR A 1 96 ? -15.840 -8.975 21.243 1.00 91.38 96 TYR A C 1
ATOM 806 O O . TYR A 1 96 ? -15.565 -9.632 22.242 1.00 91.38 96 TYR A O 1
ATOM 814 N N . ILE A 1 97 ? -15.797 -7.639 21.225 1.00 91.31 97 ILE A N 1
ATOM 815 C CA . ILE A 1 97 ? -15.459 -6.841 22.408 1.00 91.31 97 ILE A CA 1
ATOM 816 C C . ILE A 1 97 ? -16.525 -7.000 23.496 1.00 91.31 97 ILE A C 1
ATOM 818 O O . ILE A 1 97 ? -16.161 -7.226 24.640 1.00 91.31 97 ILE A O 1
ATOM 822 N N . GLU A 1 98 ? -17.818 -6.958 23.171 1.00 92.44 98 GLU A N 1
ATOM 823 C CA . GLU A 1 98 ? -18.885 -7.201 24.157 1.00 92.44 98 GLU A CA 1
ATOM 824 C C . GLU A 1 98 ? -18.673 -8.538 24.871 1.00 92.44 98 GLU A C 1
ATOM 826 O O . GLU A 1 98 ? -18.589 -8.567 26.093 1.00 92.44 98 GLU A O 1
ATOM 831 N N . ASN A 1 99 ? -18.460 -9.615 24.114 1.00 88.69 99 ASN A N 1
ATOM 832 C CA . ASN A 1 99 ? -18.219 -10.943 24.674 1.00 88.69 99 ASN A CA 1
ATOM 833 C C . ASN A 1 99 ? -16.928 -11.001 25.513 1.00 88.69 99 ASN A C 1
ATOM 835 O O . ASN A 1 99 ? -16.931 -11.535 26.619 1.00 88.69 99 ASN A O 1
ATOM 839 N N . LYS A 1 100 ? -15.837 -10.393 25.019 1.00 86.19 100 LYS A N 1
ATOM 840 C CA . LYS A 1 100 ? -14.566 -10.269 25.751 1.00 86.19 100 LYS A CA 1
ATOM 841 C C . LYS A 1 100 ? -14.764 -9.556 27.093 1.00 86.19 100 LYS A C 1
ATOM 843 O O . LYS A 1 100 ? -14.116 -9.892 28.061 1.00 86.19 100 LYS A O 1
ATOM 848 N N . TRP A 1 101 ? -15.621 -8.550 27.180 1.00 88.19 101 TRP A N 1
ATOM 849 C CA . TRP A 1 101 ? -15.773 -7.778 28.417 1.00 88.19 101 TRP A CA 1
ATOM 850 C C . TRP A 1 101 ? -16.935 -8.263 29.300 1.00 88.19 101 TRP A C 1
ATOM 852 O O . TRP A 1 101 ? -17.036 -7.867 30.462 1.00 88.19 101 TRP A O 1
ATOM 862 N N . GLU A 1 102 ? -17.794 -9.145 28.791 1.00 87.12 102 GLU A N 1
ATOM 863 C CA . GLU A 1 102 ? -18.820 -9.840 29.575 1.00 87.12 102 GLU A CA 1
ATOM 864 C C . GLU A 1 102 ? -18.249 -11.078 30.292 1.00 87.12 102 GLU A C 1
ATOM 866 O O . GLU A 1 102 ? -18.654 -11.348 31.421 1.00 87.12 102 GLU A O 1
ATOM 871 N N . HIS A 1 103 ? -17.241 -11.748 29.728 1.00 83.19 103 HIS A N 1
ATOM 872 C CA . HIS A 1 103 ? -16.622 -12.949 30.305 1.00 83.19 103 HIS A CA 1
ATOM 873 C C . HIS A 1 103 ? -15.121 -12.765 30.521 1.00 83.19 103 HIS A C 1
ATOM 875 O O . HIS A 1 103 ? -14.437 -12.236 29.650 1.00 83.19 103 HIS A O 1
ATOM 881 N N . SER A 1 104 ? -14.587 -13.220 31.653 1.00 74.44 104 SER A N 1
ATOM 882 C CA . SER A 1 104 ? -13.161 -13.098 31.956 1.00 74.44 104 SER A CA 1
ATOM 883 C C . SER A 1 104 ? -12.649 -14.333 32.682 1.00 74.44 104 SER A C 1
ATOM 885 O O . SER A 1 104 ? -13.000 -14.593 33.831 1.00 74.44 104 SER A O 1
ATOM 887 N N . ASN A 1 105 ? -11.794 -15.101 32.002 1.00 74.69 105 ASN A N 1
ATOM 888 C CA . ASN A 1 105 ? -11.013 -16.144 32.658 1.00 74.69 105 ASN A CA 1
ATOM 889 C C . ASN A 1 105 ? -9.866 -15.514 33.473 1.00 74.69 105 ASN A C 1
ATOM 891 O O . ASN A 1 105 ? -9.582 -14.325 33.345 1.00 74.69 105 ASN A O 1
ATOM 895 N N . GLU A 1 106 ? -9.193 -16.302 34.313 1.00 77.06 106 GLU A N 1
ATOM 896 C CA . GLU A 1 106 ? -8.147 -15.783 35.206 1.00 77.06 106 GLU A CA 1
ATOM 897 C C . GLU A 1 106 ? -7.020 -15.042 34.465 1.00 77.06 106 GLU A C 1
ATOM 899 O O . GLU A 1 106 ? -6.611 -13.961 34.888 1.00 77.06 106 GLU A O 1
ATOM 904 N N . GLU A 1 107 ? -6.551 -15.583 33.338 1.00 77.12 107 GLU A N 1
ATOM 905 C CA . GLU A 1 107 ? -5.507 -14.953 32.523 1.00 77.12 107 GLU A CA 1
ATOM 906 C C . GLU A 1 107 ? -5.949 -13.574 32.020 1.00 77.12 107 GLU A C 1
ATOM 908 O O . GLU A 1 107 ? -5.225 -12.591 32.173 1.00 77.12 107 GLU A O 1
ATOM 913 N N . MET A 1 108 ? -7.165 -13.475 31.481 1.00 75.94 108 MET A N 1
ATOM 914 C CA . MET A 1 108 ? -7.685 -12.223 30.945 1.00 75.94 108 MET A CA 1
ATOM 915 C C . MET A 1 108 ? -8.047 -11.221 32.044 1.00 75.94 108 MET A C 1
ATOM 917 O O . MET A 1 108 ? -7.865 -10.020 31.858 1.00 75.94 108 MET A O 1
ATOM 921 N N . TYR A 1 109 ? -8.493 -11.696 33.207 1.00 81.31 109 TYR A N 1
ATOM 922 C CA . TYR A 1 109 ? -8.709 -10.872 34.394 1.00 81.31 109 TYR A CA 1
ATOM 923 C C . TYR A 1 109 ? -7.404 -10.208 34.833 1.00 81.31 109 TYR A C 1
ATOM 925 O O . TYR A 1 109 ? -7.352 -8.991 35.026 1.00 81.31 109 TYR A O 1
ATOM 933 N N . ASN A 1 110 ? -6.340 -11.006 34.931 1.00 82.12 110 ASN A N 1
ATOM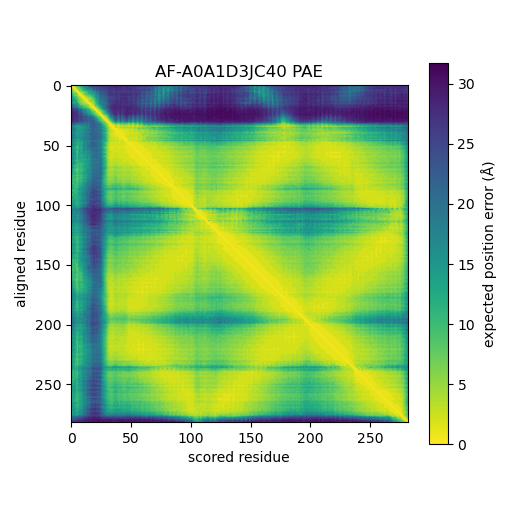 934 C CA . ASN A 1 110 ? -5.018 -10.537 35.316 1.00 82.12 110 ASN A CA 1
ATOM 935 C C . ASN A 1 110 ? -4.400 -9.622 34.250 1.00 82.12 110 ASN A C 1
ATOM 937 O O . ASN A 1 110 ? -3.749 -8.651 34.615 1.00 82.12 110 ASN A O 1
ATOM 941 N N . ASP A 1 111 ? -4.626 -9.866 32.957 1.00 83.50 111 ASP A N 1
ATOM 942 C CA . ASP A 1 111 ? -4.163 -8.976 31.881 1.00 83.50 111 ASP A CA 1
ATOM 943 C C . ASP A 1 111 ? -4.889 -7.619 31.908 1.00 83.50 111 ASP A C 1
ATOM 945 O O . ASP A 1 111 ? -4.254 -6.563 31.909 1.00 83.50 111 ASP A O 1
ATOM 949 N N . ILE A 1 112 ? -6.224 -7.632 32.013 1.00 84.06 112 ILE A N 1
ATOM 950 C CA . ILE A 1 112 ? -7.056 -6.419 32.004 1.00 84.06 112 ILE A CA 1
ATOM 951 C C . ILE A 1 112 ? -6.807 -5.556 33.244 1.00 84.06 112 ILE A C 1
ATOM 953 O O . ILE A 1 112 ? -6.695 -4.333 33.136 1.00 84.06 112 ILE A O 1
ATOM 957 N N . LEU A 1 113 ? -6.755 -6.165 34.431 1.00 86.06 113 LEU A N 1
ATOM 958 C CA . LEU A 1 113 ? -6.566 -5.428 35.683 1.00 86.06 113 LEU A CA 1
ATOM 959 C C . LEU A 1 113 ? -5.093 -5.201 36.002 1.00 86.06 113 LEU A C 1
ATOM 961 O O . LEU A 1 113 ? -4.771 -4.255 36.723 1.00 86.06 113 LEU A O 1
ATOM 965 N N . SER A 1 114 ? -4.195 -6.008 35.437 1.00 87.69 114 SER A N 1
ATOM 966 C CA . SER A 1 114 ? -2.751 -5.896 35.605 1.00 87.69 114 SER A CA 1
ATOM 967 C C . SER A 1 114 ? -2.382 -5.761 37.090 1.00 87.69 114 SER A C 1
ATOM 969 O O . SER A 1 114 ? -2.746 -6.598 37.915 1.00 87.69 114 SER A O 1
ATOM 971 N N . THR A 1 115 ? -1.716 -4.672 37.473 1.00 84.00 115 THR A N 1
ATOM 972 C CA . THR A 1 115 ? -1.303 -4.392 38.856 1.00 84.00 115 THR A CA 1
ATOM 973 C C . THR A 1 115 ? -2.461 -4.219 39.844 1.00 84.00 115 THR A C 1
ATOM 975 O O . THR A 1 115 ? -2.227 -4.222 41.050 1.00 84.00 115 THR A O 1
ATOM 978 N N . LYS A 1 116 ? -3.704 -4.080 39.366 1.00 87.12 116 LYS A N 1
ATOM 979 C CA . LYS A 1 116 ? -4.916 -3.955 40.187 1.00 87.12 116 LYS A CA 1
ATOM 980 C C . LYS A 1 116 ? -5.641 -5.278 40.432 1.00 87.12 116 LYS A C 1
ATOM 982 O O . LYS A 1 116 ? -6.617 -5.274 41.177 1.00 87.12 116 LYS A O 1
ATOM 987 N N . ALA A 1 117 ? -5.180 -6.394 39.863 1.00 87.00 117 ALA A N 1
ATOM 988 C CA . ALA A 1 117 ? -5.870 -7.680 39.972 1.00 87.00 117 ALA A CA 1
ATOM 989 C C . ALA A 1 117 ? -6.088 -8.119 41.435 1.00 87.00 117 ALA A C 1
ATOM 991 O O . ALA A 1 117 ? -7.221 -8.390 41.821 1.00 87.00 117 ALA A O 1
ATOM 992 N N . GLU A 1 118 ? -5.055 -8.087 42.280 1.00 87.00 118 GLU A N 1
ATOM 993 C CA . GLU A 1 118 ? -5.179 -8.461 43.701 1.00 87.00 118 GLU A CA 1
ATOM 994 C C . GLU A 1 118 ? -6.039 -7.469 44.502 1.00 87.00 118 GLU A C 1
ATOM 996 O O . GLU A 1 118 ? -6.912 -7.862 45.274 1.00 87.00 118 GLU A O 1
ATOM 1001 N N . GLU A 1 119 ? -5.843 -6.166 44.284 1.00 88.69 119 GLU A N 1
ATOM 1002 C CA . GLU A 1 119 ? -6.599 -5.103 44.965 1.00 88.69 119 GLU A CA 1
ATOM 1003 C C . GLU A 1 119 ? -8.104 -5.206 44.669 1.00 88.69 119 GLU A C 1
ATOM 1005 O O . GLU A 1 119 ? -8.940 -5.067 45.567 1.00 88.69 119 GLU A O 1
ATOM 1010 N N . SER A 1 120 ? -8.437 -5.532 43.418 1.00 88.50 120 SER A N 1
ATOM 1011 C CA . SER A 1 120 ? -9.812 -5.605 42.926 1.00 88.50 120 SER A CA 1
ATOM 1012 C C . SER A 1 120 ? -10.662 -6.699 43.573 1.00 88.50 120 SER A C 1
ATOM 1014 O O . SER A 1 120 ? -11.889 -6.606 43.562 1.00 88.50 120 SER A O 1
ATOM 1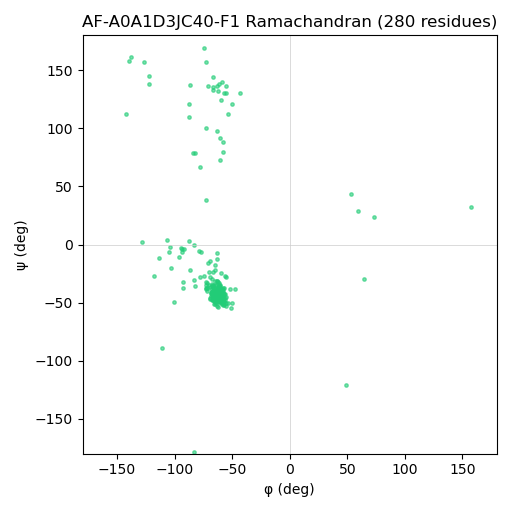016 N N . LEU A 1 121 ? -10.039 -7.689 44.224 1.00 88.56 121 LEU A N 1
ATOM 1017 C CA . LEU A 1 121 ? -10.749 -8.722 44.987 1.00 88.56 121 LEU A CA 1
ATOM 1018 C C . LEU A 1 121 ? -11.497 -8.151 46.200 1.00 88.56 121 LEU A C 1
ATOM 1020 O O . LEU A 1 121 ? -12.443 -8.765 46.690 1.00 88.56 121 LEU A O 1
ATOM 1024 N N . THR A 1 122 ? -11.080 -6.979 46.683 1.00 91.69 122 THR A N 1
ATOM 1025 C CA . THR A 1 122 ? -11.696 -6.294 47.830 1.00 91.69 122 THR A CA 1
ATOM 1026 C C . THR A 1 122 ? -12.567 -5.105 47.433 1.00 91.69 122 THR A C 1
ATOM 1028 O O . THR A 1 122 ? -13.173 -4.477 48.301 1.00 91.69 122 THR A O 1
ATOM 1031 N N . TRP A 1 123 ? -12.651 -4.793 46.136 1.00 95.44 123 TRP A N 1
ATOM 1032 C CA . TRP A 1 123 ? -13.406 -3.646 45.644 1.00 95.44 123 TRP A CA 1
ATOM 1033 C C . TRP A 1 123 ? -14.908 -3.802 45.870 1.00 95.44 123 TRP A C 1
ATOM 1035 O O . TRP A 1 123 ? -15.510 -4.843 45.584 1.00 95.44 123 TRP A O 1
ATOM 1045 N N . GLY A 1 124 ? -15.522 -2.718 46.336 1.00 93.00 124 GLY A N 1
ATOM 1046 C CA . GLY A 1 124 ? -16.960 -2.555 46.365 1.00 93.00 124 GLY A CA 1
ATOM 1047 C C . GLY A 1 124 ? -17.507 -2.068 45.024 1.00 93.00 124 GLY A C 1
ATOM 1048 O O . GLY A 1 124 ? -16.808 -1.878 44.030 1.00 93.00 124 GLY A O 1
ATOM 1049 N N . GLU A 1 125 ? -18.820 -1.869 44.993 1.00 94.81 125 GLU A N 1
ATOM 1050 C CA . GLU A 1 125 ? -19.540 -1.416 43.801 1.00 94.81 125 GLU A CA 1
ATOM 1051 C C . GLU A 1 125 ? -19.080 -0.035 43.311 1.00 94.81 125 GLU A C 1
ATOM 1053 O O . GLU A 1 125 ? -19.043 0.199 42.102 1.00 94.81 125 GLU A O 1
ATOM 1058 N N . ASN A 1 126 ? -18.690 0.857 44.224 1.00 95.94 126 ASN A N 1
ATOM 1059 C CA . ASN A 1 126 ? -18.211 2.192 43.872 1.00 95.94 126 ASN A CA 1
ATOM 1060 C C . ASN A 1 126 ? -16.852 2.124 43.171 1.00 95.94 126 ASN A C 1
ATOM 1062 O O . ASN A 1 126 ? -16.686 2.740 42.122 1.00 95.94 126 ASN A O 1
ATOM 1066 N N . GLU A 1 127 ? -15.917 1.337 43.703 1.00 96.06 127 GLU A N 1
ATOM 1067 C CA . GLU A 1 127 ? -14.584 1.146 43.134 1.00 96.06 127 GLU A CA 1
ATOM 1068 C C . GLU A 1 127 ? -14.663 0.490 41.749 1.00 96.06 127 GLU A C 1
ATOM 1070 O O . GLU A 1 127 ? -14.052 0.978 40.797 1.00 96.06 127 GLU A O 1
ATOM 1075 N N . TRP A 1 128 ? -15.492 -0.551 41.590 1.00 95.00 128 TRP A N 1
ATOM 1076 C CA . TRP A 1 128 ? -15.742 -1.169 40.281 1.00 95.00 128 TRP A CA 1
ATOM 1077 C C . TRP A 1 128 ? -16.372 -0.197 39.279 1.00 95.00 128 TRP A C 1
ATOM 1079 O O . TRP A 1 128 ? -15.992 -0.174 38.105 1.00 95.00 128 TRP A O 1
ATOM 1089 N N . SER A 1 129 ? -17.316 0.631 39.733 1.00 96.19 129 SER A N 1
ATOM 1090 C CA . SER A 1 129 ? -17.968 1.638 38.891 1.00 96.19 129 SER A CA 1
ATOM 1091 C C . SER A 1 129 ? -17.003 2.742 38.459 1.00 96.19 129 SER A C 1
ATOM 1093 O O . SER A 1 129 ? -17.031 3.164 37.300 1.00 96.19 129 SER A O 1
ATOM 1095 N N . GLU A 1 130 ? -16.145 3.212 39.366 1.00 96.12 130 GLU A N 1
ATOM 1096 C CA . GLU A 1 130 ? -15.110 4.204 39.074 1.00 96.12 130 GLU A CA 1
ATOM 1097 C C . GLU A 1 130 ? -14.079 3.640 38.096 1.00 96.12 130 GLU A C 1
ATOM 1099 O O . GLU A 1 130 ? -13.794 4.266 37.071 1.00 96.12 130 GLU A O 1
ATOM 1104 N N . TRP A 1 131 ? -13.581 2.429 38.353 1.00 95.06 131 TRP A N 1
ATOM 1105 C CA . TRP A 1 131 ? -12.623 1.763 37.479 1.00 95.06 131 TRP A CA 1
ATOM 1106 C C . TRP A 1 131 ? -13.180 1.572 36.068 1.00 95.06 131 TRP A C 1
ATOM 1108 O O . TRP A 1 131 ? -12.518 1.929 35.091 1.00 95.06 131 TRP A O 1
ATOM 1118 N N . MET A 1 132 ? -14.41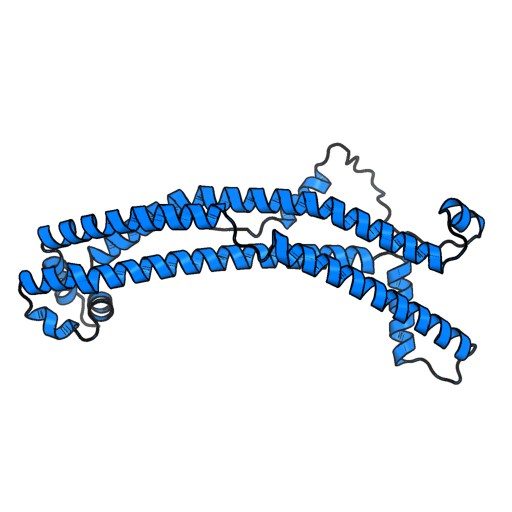4 1.073 35.936 1.00 94.56 132 MET A N 1
ATOM 1119 C CA . MET A 1 132 ? -15.016 0.850 34.621 1.00 94.56 132 MET A CA 1
ATOM 1120 C C . MET A 1 132 ? -15.197 2.169 33.862 1.00 94.56 132 MET A C 1
ATOM 1122 O O . MET A 1 132 ? -14.894 2.243 32.672 1.00 94.56 132 MET A O 1
ATOM 1126 N N . ASN A 1 133 ? -15.628 3.238 34.541 1.00 95.56 133 ASN A N 1
ATOM 1127 C CA . ASN A 1 133 ? -15.799 4.556 33.923 1.00 95.56 133 ASN A CA 1
ATOM 1128 C C . ASN A 1 133 ? -14.485 5.269 33.575 1.00 95.56 133 ASN A C 1
ATOM 1130 O O . ASN A 1 133 ? -14.512 6.217 32.788 1.00 95.56 133 ASN A O 1
ATOM 1134 N N . THR A 1 134 ? -13.358 4.823 34.124 1.00 93.81 134 THR A N 1
ATOM 1135 C CA . THR A 1 134 ? -12.036 5.405 33.885 1.00 93.81 134 THR A CA 1
ATOM 1136 C C . THR A 1 134 ? -11.164 4.438 33.083 1.00 93.81 134 THR A C 1
ATOM 1138 O O . THR A 1 134 ? -11.172 4.466 31.848 1.00 93.81 134 THR A O 1
ATOM 1141 N N . THR A 1 135 ? -10.436 3.561 33.768 1.00 92.69 135 THR A N 1
ATOM 1142 C CA . THR A 1 135 ? -9.479 2.617 33.189 1.00 92.69 135 THR A CA 1
ATOM 1143 C C . THR A 1 135 ? -10.146 1.619 32.247 1.00 92.69 135 THR A C 1
ATOM 1145 O O . THR A 1 135 ? -9.642 1.418 31.144 1.00 92.69 135 THR A O 1
ATOM 1148 N N . GLY A 1 136 ? -11.301 1.048 32.608 1.00 92.50 136 GLY A N 1
ATOM 1149 C CA . GLY A 1 136 ? -12.011 0.078 31.764 1.00 92.50 136 GLY A CA 1
ATOM 1150 C C . GLY A 1 136 ? -12.370 0.656 30.390 1.00 92.50 136 GLY A C 1
ATOM 1151 O O . GLY A 1 136 ? -11.977 0.118 29.352 1.00 92.50 136 GLY A O 1
ATOM 1152 N N . LYS A 1 137 ? -13.020 1.829 30.365 1.00 94.56 137 LYS A N 1
ATOM 1153 C CA . LYS A 1 137 ? -13.300 2.560 29.116 1.00 94.56 137 LYS A CA 1
ATOM 1154 C C . LYS A 1 137 ? -12.031 2.891 28.326 1.00 94.56 137 LYS A C 1
ATOM 1156 O O . LYS A 1 137 ? -12.041 2.835 27.096 1.00 94.56 137 LYS A O 1
ATOM 1161 N N . LEU A 1 138 ? -10.946 3.269 28.999 1.00 93.62 138 LEU A N 1
ATOM 1162 C CA . LEU A 1 138 ? -9.684 3.585 28.331 1.00 93.62 138 LEU A CA 1
ATOM 1163 C C . LEU A 1 138 ? -9.082 2.351 27.642 1.00 93.62 138 LEU A C 1
ATOM 1165 O O . LEU A 1 138 ? -8.683 2.449 26.484 1.00 93.62 138 LEU A O 1
ATOM 1169 N N . LEU A 1 139 ? -9.081 1.190 28.300 1.00 91.94 139 LEU A N 1
ATOM 1170 C CA . LEU A 1 139 ? -8.594 -0.067 27.723 1.00 91.94 139 LEU A CA 1
ATOM 1171 C C . LEU A 1 139 ? -9.419 -0.495 26.500 1.00 91.94 139 LEU A C 1
ATOM 1173 O O . LEU A 1 139 ? -8.854 -0.820 25.458 1.00 91.94 139 LEU A O 1
ATOM 1177 N N . ILE A 1 140 ? -10.748 -0.395 26.574 1.00 93.50 140 ILE A N 1
ATOM 1178 C CA . ILE A 1 140 ? -11.637 -0.677 25.435 1.00 93.50 140 ILE A CA 1
ATOM 1179 C C . ILE A 1 140 ? -11.369 0.292 24.264 1.00 93.50 140 ILE A C 1
ATOM 1181 O O . ILE A 1 140 ? -11.339 -0.123 23.103 1.00 93.50 140 ILE A O 1
ATOM 1185 N N . LYS A 1 141 ? -11.116 1.582 24.540 1.00 94.56 141 LYS A N 1
ATOM 1186 C CA . LYS A 1 141 ? -10.706 2.563 23.513 1.00 94.56 141 LYS A CA 1
ATOM 1187 C C . LYS A 1 141 ? -9.358 2.221 22.881 1.00 94.56 141 LYS A C 1
ATOM 1189 O O . LYS A 1 141 ? -9.200 2.402 21.676 1.00 94.56 141 LYS A O 1
ATOM 1194 N N . LEU A 1 142 ? -8.399 1.718 23.658 1.00 92.62 142 LEU A N 1
ATOM 1195 C CA . LEU A 1 142 ? -7.113 1.267 23.123 1.00 92.62 142 LEU A CA 1
ATOM 1196 C C . LEU A 1 142 ? -7.283 0.068 22.184 1.00 92.62 142 LEU A C 1
ATOM 1198 O O . LEU A 1 142 ? -6.677 0.062 21.114 1.00 92.62 142 LEU A O 1
ATOM 1202 N N . ASP A 1 143 ? -8.133 -0.901 22.532 1.00 92.62 143 ASP A N 1
ATOM 1203 C CA . ASP A 1 143 ? -8.456 -2.030 21.649 1.00 92.62 143 ASP A CA 1
ATOM 1204 C C . ASP A 1 143 ? -9.073 -1.552 20.321 1.00 92.62 143 ASP A C 1
ATOM 1206 O O . ASP A 1 143 ? -8.707 -2.045 19.251 1.00 92.62 143 ASP A O 1
ATOM 1210 N N . PHE A 1 144 ? -9.958 -0.549 20.364 1.00 94.81 144 PHE A N 1
ATOM 1211 C CA . PHE A 1 144 ? -10.517 0.071 19.157 1.00 94.81 144 PHE A CA 1
ATOM 1212 C C . PHE A 1 144 ? -9.457 0.755 18.296 1.00 94.81 144 PHE A C 1
ATOM 1214 O O . PHE A 1 144 ? -9.405 0.522 17.087 1.00 94.81 144 PHE A O 1
ATOM 1221 N N . ASN A 1 145 ? -8.594 1.571 18.905 1.00 94.25 145 ASN A N 1
ATOM 1222 C CA . ASN A 1 145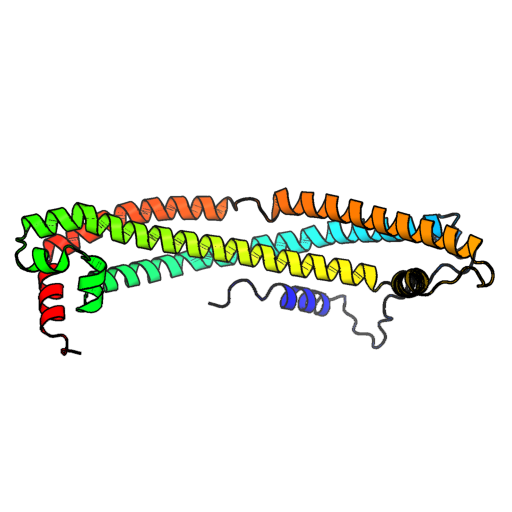 ? -7.540 2.276 18.181 1.00 94.25 145 ASN A CA 1
ATOM 1223 C C . ASN A 1 145 ? -6.585 1.290 17.503 1.00 94.25 145 ASN A C 1
ATOM 1225 O O . ASN A 1 145 ? -6.349 1.415 16.304 1.00 94.25 145 ASN A O 1
ATOM 1229 N N . LYS A 1 146 ? -6.145 0.246 18.220 1.00 94.06 146 LYS A N 1
ATOM 1230 C CA . LYS A 1 146 ? -5.316 -0.830 17.656 1.00 94.06 146 LYS A CA 1
ATOM 1231 C C . LYS A 1 146 ? -5.994 -1.514 16.473 1.00 94.06 146 LYS A C 1
ATOM 1233 O O . LYS A 1 146 ? -5.348 -1.801 15.465 1.00 94.06 146 LYS A O 1
ATOM 1238 N N . TRP A 1 147 ? -7.298 -1.781 16.574 1.00 94.62 147 TRP A N 1
ATOM 1239 C CA . TRP A 1 147 ? -8.057 -2.375 15.476 1.00 94.62 147 TRP A CA 1
ATOM 1240 C C . TRP A 1 147 ? -8.116 -1.445 14.257 1.00 94.62 147 TRP A C 1
ATOM 1242 O O . TRP A 1 147 ? -7.876 -1.896 13.138 1.00 94.62 147 TRP A O 1
ATOM 1252 N N . ILE A 1 148 ? -8.384 -0.151 14.447 1.00 93.56 148 ILE A N 1
ATOM 1253 C CA . ILE A 1 148 ? -8.386 0.842 13.362 1.00 93.56 148 ILE A CA 1
ATOM 1254 C C . ILE A 1 148 ? -7.003 0.963 12.711 1.00 93.56 148 ILE A C 1
ATOM 1256 O O . ILE A 1 148 ? -6.915 0.909 11.485 1.00 93.56 148 ILE 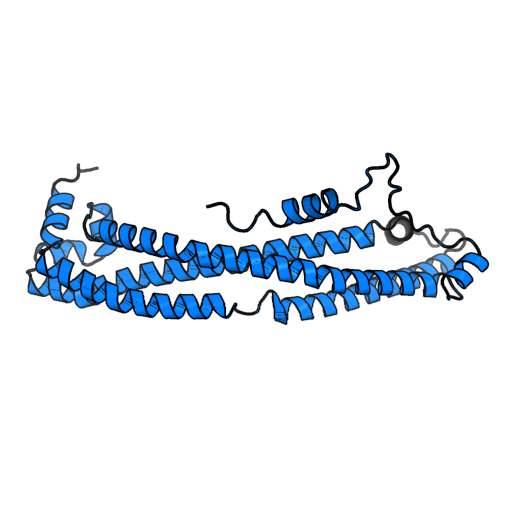A O 1
ATOM 1260 N N . GLU A 1 149 ? -5.940 1.082 13.508 1.00 92.00 149 GLU A N 1
ATOM 1261 C CA . GLU A 1 149 ? -4.550 1.173 13.042 1.00 92.00 149 GLU A CA 1
ATOM 1262 C C . GLU A 1 149 ? -4.161 -0.055 12.217 1.00 92.00 149 GLU A C 1
ATOM 1264 O O . GLU A 1 149 ? -3.721 0.084 11.079 1.00 92.00 149 GLU A O 1
ATOM 1269 N N . SER A 1 150 ? -4.455 -1.258 12.718 1.00 91.31 150 SER A N 1
ATOM 1270 C CA . SER A 1 150 ? -4.183 -2.511 11.998 1.00 91.31 150 SER A CA 1
ATOM 1271 C C . SER A 1 150 ? -4.890 -2.565 10.636 1.00 91.31 150 SER A C 1
ATOM 1273 O O . SER A 1 150 ? -4.348 -3.072 9.653 1.00 91.31 150 SER A O 1
ATOM 1275 N N . ASN A 1 151 ? -6.119 -2.046 10.551 1.00 91.25 151 ASN A N 1
ATOM 1276 C CA . ASN A 1 151 ? -6.863 -1.985 9.292 1.00 91.25 151 ASN A CA 1
ATOM 1277 C C . ASN A 1 151 ? -6.298 -0.938 8.326 1.00 91.25 151 ASN A C 1
ATOM 1279 O O . ASN A 1 151 ? -6.280 -1.173 7.116 1.00 91.25 151 ASN A O 1
ATOM 1283 N N . GLU A 1 152 ? -5.845 0.199 8.847 1.00 90.19 152 GLU A N 1
ATOM 1284 C CA . GLU A 1 152 ? -5.205 1.253 8.067 1.00 90.19 152 GLU A CA 1
ATOM 1285 C C . GLU A 1 152 ? -3.871 0.777 7.476 1.00 90.19 152 GLU A C 1
ATOM 1287 O O . GLU A 1 152 ? -3.634 0.945 6.278 1.00 90.19 152 GLU A O 1
ATOM 1292 N N . GLU A 1 153 ? -3.042 0.109 8.279 1.00 88.94 153 GLU A N 1
ATOM 1293 C CA . GLU A 1 153 ? -1.797 -0.520 7.833 1.00 88.94 153 GLU A CA 1
ATOM 1294 C C . GLU A 1 153 ? -2.055 -1.591 6.773 1.00 88.94 153 GLU A C 1
ATOM 1296 O O . GLU A 1 153 ? -1.403 -1.596 5.730 1.00 88.94 153 GLU A O 1
ATOM 1301 N N . PHE A 1 154 ? -3.051 -2.457 6.989 1.00 88.94 154 PHE A N 1
ATOM 1302 C CA . PHE A 1 154 ? -3.425 -3.480 6.014 1.00 88.94 154 PHE A CA 1
ATOM 1303 C C . PHE A 1 154 ? -3.818 -2.871 4.660 1.00 88.94 154 PHE A C 1
ATOM 1305 O O . PHE A 1 154 ? -3.417 -3.379 3.610 1.00 88.94 154 PHE A O 1
ATOM 1312 N N . LEU A 1 155 ? -4.595 -1.783 4.671 1.00 88.56 155 LEU A N 1
ATOM 1313 C CA . LEU A 1 155 ? -4.987 -1.076 3.453 1.00 88.56 155 LEU A CA 1
ATOM 1314 C C . LEU A 1 155 ? -3.771 -0.459 2.749 1.00 88.56 155 LEU A C 1
ATOM 1316 O O . LEU A 1 155 ? -3.598 -0.671 1.547 1.00 88.56 155 LEU A O 1
ATOM 1320 N N . LYS A 1 156 ? -2.930 0.277 3.489 1.00 88.44 156 LYS A N 1
ATOM 1321 C CA . LYS A 1 156 ? -1.717 0.928 2.966 1.00 88.44 156 LYS A CA 1
ATOM 1322 C C . LYS A 1 156 ? -0.763 -0.095 2.351 1.00 88.44 156 LYS A C 1
ATOM 1324 O O . LYS A 1 156 ? -0.302 0.086 1.226 1.00 88.44 156 LYS A O 1
ATOM 1329 N N . GLU A 1 157 ? -0.541 -1.209 3.039 1.00 88.31 157 GLU A N 1
ATOM 1330 C CA . GLU A 1 157 ? 0.319 -2.289 2.565 1.00 88.31 157 GLU A CA 1
ATOM 1331 C C . GLU A 1 157 ? -0.244 -2.978 1.315 1.00 88.31 157 GLU A C 1
ATOM 1333 O O . GLU A 1 157 ? 0.506 -3.273 0.386 1.00 88.31 157 GLU A O 1
ATOM 1338 N N . GLY A 1 158 ? -1.561 -3.201 1.249 1.00 87.94 158 GLY A N 1
ATOM 1339 C CA . GLY A 1 158 ? -2.208 -3.748 0.054 1.00 87.94 158 GLY A CA 1
ATOM 1340 C C . GLY A 1 158 ? -2.026 -2.845 -1.169 1.00 87.94 158 GLY A C 1
ATOM 1341 O O . GLY A 1 158 ? -1.594 -3.312 -2.220 1.00 87.94 158 GLY A O 1
ATOM 1342 N N . ILE A 1 159 ? -2.269 -1.539 -1.006 1.00 89.31 159 ILE A N 1
ATOM 1343 C CA . ILE A 1 159 ? -2.076 -0.541 -2.069 1.00 89.31 159 ILE A CA 1
ATOM 1344 C C . ILE A 1 159 ? -0.620 -0.519 -2.543 1.00 89.31 159 ILE A C 1
ATOM 1346 O O . ILE A 1 159 ? -0.365 -0.525 -3.748 1.00 89.31 159 ILE A O 1
ATOM 1350 N N . ARG A 1 160 ? 0.331 -0.520 -1.601 1.00 89.94 160 ARG A N 1
ATOM 1351 C CA . ARG A 1 160 ? 1.766 -0.521 -1.900 1.00 89.94 160 ARG A CA 1
ATOM 1352 C C . ARG A 1 160 ? 2.172 -1.751 -2.708 1.00 89.94 160 ARG A C 1
ATOM 1354 O O . ARG A 1 160 ? 2.849 -1.605 -3.721 1.00 89.94 160 ARG A O 1
ATOM 1361 N N . LYS A 1 161 ? 1.728 -2.947 -2.311 1.00 90.50 161 LYS A N 1
ATOM 1362 C CA . LYS A 1 161 ? 2.046 -4.189 -3.032 1.00 90.50 161 LYS A CA 1
ATOM 1363 C C . LYS A 1 161 ? 1.485 -4.202 -4.448 1.00 90.50 161 LYS A C 1
ATOM 1365 O O . LYS A 1 161 ? 2.233 -4.491 -5.378 1.00 90.50 161 LYS A O 1
ATOM 1370 N N . ASP A 1 162 ? 0.212 -3.850 -4.623 1.00 89.44 162 ASP A N 1
ATOM 1371 C CA . ASP A 1 162 ? -0.411 -3.813 -5.952 1.00 89.44 162 ASP A CA 1
ATOM 1372 C C . ASP A 1 162 ? 0.319 -2.824 -6.881 1.00 89.44 162 ASP A C 1
ATOM 1374 O O . ASP A 1 162 ? 0.550 -3.110 -8.060 1.00 89.44 162 ASP A O 1
ATOM 1378 N N . TRP A 1 163 ? 0.738 -1.674 -6.340 1.00 94.06 163 TRP A N 1
ATOM 1379 C CA . TRP A 1 163 ? 1.544 -0.688 -7.057 1.00 94.06 163 TRP A CA 1
ATOM 1380 C C . TRP A 1 163 ? 2.937 -1.208 -7.433 1.00 94.06 163 TRP A C 1
ATOM 1382 O O . TRP A 1 163 ? 3.338 -1.104 -8.594 1.00 94.06 163 TRP A O 1
ATOM 1392 N N . GLU A 1 164 ? 3.669 -1.795 -6.484 1.00 91.75 164 GLU A N 1
ATOM 1393 C CA . GLU A 1 164 ? 5.006 -2.357 -6.710 1.00 91.75 164 GLU A CA 1
ATOM 1394 C C . GLU A 1 164 ? 4.984 -3.470 -7.762 1.00 91.75 164 GLU A C 1
ATOM 1396 O O . GLU A 1 164 ? 5.847 -3.525 -8.646 1.00 91.75 164 GLU A O 1
ATOM 1401 N N . GLU A 1 165 ? 3.980 -4.344 -7.705 1.00 91.75 165 GLU A N 1
ATOM 1402 C CA . GLU A 1 165 ? 3.795 -5.413 -8.679 1.00 91.75 165 GLU A CA 1
ATOM 1403 C C . GLU A 1 165 ? 3.484 -4.866 -10.076 1.00 91.75 165 GLU A C 1
ATOM 1405 O O . GLU A 1 165 ? 4.095 -5.310 -11.056 1.00 91.75 165 GLU A O 1
ATOM 1410 N N . TRP A 1 166 ? 2.593 -3.875 -10.181 1.00 94.75 166 TRP A N 1
ATOM 1411 C CA . TRP A 1 166 ? 2.272 -3.222 -11.449 1.00 94.75 166 TRP A CA 1
ATOM 1412 C C . TRP A 1 166 ? 3.490 -2.497 -12.044 1.00 94.75 166 TRP A C 1
ATOM 1414 O O . TRP A 1 166 ? 3.810 -2.690 -13.219 1.00 94.75 166 TRP A O 1
ATOM 1424 N N . ASN A 1 167 ? 4.230 -1.741 -11.229 1.00 93.50 167 ASN A N 1
ATOM 1425 C CA . ASN A 1 167 ? 5.462 -1.053 -11.626 1.00 93.50 167 ASN A CA 1
ATOM 1426 C C . ASN A 1 167 ? 6.510 -2.055 -12.148 1.00 93.50 167 ASN A C 1
ATOM 1428 O O . ASN A 1 167 ? 7.021 -1.925 -13.265 1.00 93.50 167 ASN A O 1
ATOM 1432 N N . LYS A 1 168 ? 6.759 -3.134 -11.394 1.00 93.38 168 LYS A N 1
ATOM 1433 C CA . LYS A 1 168 ? 7.667 -4.219 -11.797 1.00 93.38 168 LYS A CA 1
ATOM 1434 C C . LYS A 1 168 ? 7.232 -4.883 -13.102 1.00 93.38 168 LYS A C 1
ATOM 1436 O O . LYS A 1 168 ? 8.083 -5.242 -13.920 1.00 93.38 168 LYS A O 1
ATOM 1441 N N . PHE A 1 169 ? 5.929 -5.068 -13.299 1.00 94.44 169 PHE A N 1
ATOM 1442 C CA . PHE A 1 169 ? 5.380 -5.602 -14.539 1.00 94.44 169 PHE A CA 1
ATOM 1443 C C . PHE A 1 169 ? 5.673 -4.671 -15.724 1.00 94.44 169 PHE A C 1
ATOM 1445 O O . PHE A 1 169 ? 6.235 -5.135 -16.716 1.00 94.44 169 PHE A O 1
ATOM 1452 N N . LYS A 1 170 ? 5.415 -3.363 -15.602 1.00 95.69 170 LYS A N 1
ATOM 1453 C CA . LYS A 1 170 ? 5.698 -2.384 -16.668 1.00 95.69 170 LYS A CA 1
ATOM 1454 C C . LYS A 1 170 ? 7.178 -2.274 -17.010 1.00 95.69 170 LYS A C 1
ATOM 1456 O O . LYS A 1 170 ? 7.541 -2.298 -18.187 1.00 95.69 170 LYS A O 1
ATOM 1461 N N . LEU A 1 171 ? 8.055 -2.270 -16.010 1.00 93.50 171 LEU A N 1
ATOM 1462 C CA . LEU A 1 171 ? 9.496 -2.267 -16.256 1.00 93.50 171 LEU A CA 1
ATOM 1463 C C . LEU A 1 171 ? 9.967 -3.559 -16.951 1.00 93.50 171 LEU A C 1
ATOM 1465 O O . LEU A 1 171 ? 10.855 -3.534 -17.812 1.00 93.50 171 LEU A O 1
ATOM 1469 N N . ARG A 1 172 ? 9.351 -4.704 -16.626 1.00 93.94 172 ARG A N 1
ATOM 1470 C CA . ARG A 1 172 ? 9.609 -5.969 -17.327 1.00 93.94 172 ARG A CA 1
ATOM 1471 C C . ARG A 1 172 ? 9.165 -5.903 -18.783 1.00 93.94 172 ARG A C 1
ATOM 1473 O O . ARG A 1 172 ? 9.905 -6.385 -19.636 1.00 93.94 172 ARG A O 1
ATOM 1480 N N . GLU A 1 173 ? 8.002 -5.325 -19.077 1.00 92.75 173 GLU A N 1
ATOM 1481 C CA . GLU A 1 173 ? 7.540 -5.140 -20.459 1.00 92.75 173 GLU A CA 1
ATOM 1482 C C . GLU A 1 173 ? 8.569 -4.353 -21.280 1.00 92.75 173 GLU A C 1
ATOM 1484 O O . GLU A 1 173 ? 8.953 -4.807 -22.358 1.00 92.75 173 GLU A O 1
ATOM 1489 N N . TRP A 1 174 ? 9.096 -3.249 -20.738 1.00 95.38 174 TRP A N 1
ATOM 1490 C CA . TRP A 1 174 ? 10.130 -2.448 -21.403 1.00 95.38 174 TRP A CA 1
ATOM 1491 C C . TRP A 1 174 ? 11.435 -3.219 -21.628 1.00 95.38 174 TRP A C 1
ATOM 1493 O O . TRP A 1 174 ? 11.932 -3.325 -22.748 1.00 95.38 174 TRP A O 1
ATOM 1503 N N . THR A 1 175 ? 11.983 -3.820 -20.574 1.00 92.88 175 THR A N 1
ATOM 1504 C CA . THR A 1 175 ? 13.267 -4.550 -20.632 1.00 92.88 175 THR A CA 1
ATOM 1505 C C . THR A 1 175 ? 13.204 -5.854 -21.438 1.00 92.88 175 THR A C 1
ATOM 1507 O O . THR A 1 175 ? 14.241 -6.417 -21.809 1.00 92.88 175 THR A O 1
ATOM 1510 N N . SER A 1 176 ? 11.996 -6.336 -21.740 1.00 91.56 176 SER A N 1
ATOM 1511 C CA . SER A 1 176 ? 11.759 -7.523 -22.569 1.00 91.56 176 SER A CA 1
ATOM 1512 C C . SER A 1 176 ? 11.544 -7.199 -24.049 1.00 91.56 176 SER A C 1
ATOM 1514 O O . SER A 1 176 ? 11.434 -8.126 -24.855 1.00 91.56 176 SER A O 1
ATOM 1516 N N . VAL A 1 177 ? 11.508 -5.917 -24.436 1.00 92.75 177 VAL A N 1
ATOM 1517 C CA . VAL A 1 177 ? 11.444 -5.515 -25.848 1.00 92.75 177 VAL A CA 1
ATOM 1518 C C . VAL A 1 177 ? 12.638 -6.107 -26.594 1.00 92.75 177 VAL A C 1
ATOM 1520 O O . VAL A 1 177 ? 13.776 -5.977 -26.152 1.00 92.75 177 VAL A O 1
ATOM 1523 N N . GLY A 1 178 ? 12.383 -6.755 -27.736 1.00 91.88 178 GLY A N 1
ATOM 1524 C CA . GLY A 1 178 ? 13.370 -7.590 -28.432 1.00 91.88 178 GLY A CA 1
ATOM 1525 C C . GLY A 1 178 ? 14.722 -6.908 -28.665 1.00 91.88 178 GLY A C 1
ATOM 1526 O O . GLY A 1 178 ? 15.748 -7.432 -28.234 1.00 91.88 178 GLY A O 1
ATOM 1527 N N . TRP A 1 179 ? 14.729 -5.728 -29.295 1.00 93.31 179 TRP A N 1
ATOM 1528 C CA . TRP A 1 179 ? 15.974 -4.992 -29.537 1.00 93.31 179 TRP A CA 1
ATOM 1529 C C . TRP A 1 179 ? 16.679 -4.560 -28.249 1.00 93.31 179 TRP A C 1
ATOM 1531 O O . TRP A 1 179 ? 17.898 -4.692 -28.148 1.00 93.31 179 TRP A O 1
ATOM 1541 N N . LYS A 1 180 ? 15.917 -4.069 -27.264 1.00 94.19 180 LYS A N 1
ATOM 1542 C CA . LYS A 1 180 ? 16.459 -3.551 -26.008 1.00 94.19 180 LYS A CA 1
ATOM 1543 C C . LYS A 1 180 ? 17.064 -4.677 -25.186 1.00 94.19 180 LYS A C 1
ATOM 1545 O O . LYS A 1 180 ? 18.175 -4.544 -24.701 1.00 94.19 180 LYS A O 1
ATOM 1550 N N . ASN A 1 181 ? 16.381 -5.815 -25.093 1.00 93.69 181 ASN A N 1
ATOM 1551 C CA . ASN A 1 181 ? 16.862 -6.972 -24.351 1.00 93.69 181 ASN A CA 1
ATOM 1552 C C . ASN A 1 181 ? 18.210 -7.478 -24.879 1.00 93.69 181 ASN A C 1
ATOM 1554 O O . ASN A 1 181 ? 19.099 -7.804 -24.093 1.00 93.69 181 ASN A O 1
ATOM 1558 N N . VAL A 1 182 ? 18.354 -7.548 -26.206 1.00 93.81 182 VAL A N 1
ATOM 1559 C CA . VAL A 1 182 ? 19.600 -7.966 -26.861 1.00 93.81 182 VAL A CA 1
ATOM 1560 C C . VAL A 1 182 ? 20.701 -6.932 -26.635 1.00 93.81 182 VAL A C 1
ATOM 1562 O O . VAL A 1 182 ? 21.805 -7.302 -26.240 1.00 93.81 182 VAL A O 1
ATOM 1565 N N . GLU A 1 183 ? 20.399 -5.648 -26.838 1.00 94.62 183 GLU A N 1
ATOM 1566 C CA . GLU A 1 183 ? 21.356 -4.560 -26.634 1.00 94.62 183 GLU A CA 1
ATOM 1567 C C . GLU A 1 183 ? 21.834 -4.478 -25.175 1.00 94.62 183 GLU A C 1
ATOM 1569 O O . GLU A 1 183 ? 23.037 -4.443 -24.924 1.00 94.62 183 GLU A O 1
ATOM 1574 N N . ASP A 1 184 ? 20.912 -4.524 -24.212 1.00 95.38 184 ASP A N 1
ATOM 1575 C CA . ASP A 1 184 ? 21.224 -4.465 -22.784 1.00 95.38 184 ASP A CA 1
ATOM 1576 C C . ASP A 1 184 ? 22.078 -5.662 -22.351 1.00 95.38 184 ASP A C 1
ATOM 1578 O O . ASP A 1 184 ? 23.011 -5.498 -21.568 1.00 95.38 184 ASP A O 1
ATOM 1582 N N . LYS A 1 185 ? 21.797 -6.873 -22.856 1.00 95.62 185 LYS A N 1
ATOM 1583 C CA . LYS A 1 185 ? 22.628 -8.059 -22.585 1.00 95.62 185 LYS A CA 1
ATOM 1584 C C . LYS A 1 185 ? 24.043 -7.890 -23.126 1.00 95.62 185 LYS A C 1
ATOM 1586 O O . LYS A 1 185 ? 24.997 -8.205 -22.418 1.00 95.62 185 LYS A O 1
ATOM 1591 N N . TYR A 1 186 ? 24.167 -7.400 -24.357 1.00 95.81 186 TYR A N 1
ATOM 1592 C CA . TYR A 1 186 ? 25.460 -7.189 -24.997 1.00 95.81 186 TYR A CA 1
ATOM 1593 C C . TYR A 1 186 ? 26.303 -6.166 -24.228 1.00 95.81 186 TYR A C 1
ATOM 1595 O O . TYR A 1 186 ? 27.416 -6.488 -23.816 1.00 95.81 186 TYR A O 1
ATOM 1603 N N . TRP A 1 187 ? 25.772 -4.967 -23.965 1.00 96.62 187 TRP A N 1
ATOM 1604 C CA . TRP A 1 187 ? 26.547 -3.911 -23.307 1.00 96.62 187 TRP A CA 1
ATOM 1605 C C . TRP A 1 187 ? 26.846 -4.208 -21.840 1.00 96.62 187 TRP A C 1
ATOM 1607 O O . TRP A 1 187 ? 27.946 -3.911 -21.388 1.00 96.62 187 TRP A O 1
ATOM 1617 N N . LYS A 1 188 ? 25.940 -4.870 -21.104 1.00 95.25 188 LYS A N 1
ATOM 1618 C CA . LYS A 1 188 ? 26.233 -5.327 -19.732 1.00 95.25 188 LYS A CA 1
ATOM 1619 C C . LYS A 1 188 ? 27.365 -6.348 -19.694 1.00 95.25 188 LYS A C 1
ATOM 1621 O O . LYS A 1 188 ? 28.209 -6.284 -18.807 1.00 95.25 188 LYS A O 1
ATOM 1626 N N . TYR A 1 189 ? 27.389 -7.284 -20.643 1.00 95.44 189 TYR A N 1
ATOM 1627 C CA . TYR A 1 189 ? 28.491 -8.235 -20.761 1.00 95.44 189 TYR A CA 1
ATOM 1628 C C . TYR A 1 189 ? 29.795 -7.519 -21.127 1.00 95.44 189 TYR A C 1
ATOM 1630 O O . TYR A 1 189 ? 30.822 -7.746 -20.487 1.00 95.44 189 TYR A O 1
ATOM 1638 N N . TRP A 1 190 ? 29.746 -6.635 -22.124 1.00 95.25 190 TRP A N 1
ATOM 1639 C CA . TRP A 1 190 ? 30.925 -5.936 -22.621 1.00 95.25 190 TRP A CA 1
ATOM 1640 C C . TRP A 1 190 ? 31.512 -4.953 -21.595 1.00 95.25 190 TRP A C 1
ATOM 1642 O O . TRP A 1 190 ? 32.726 -4.890 -21.476 1.00 95.25 190 TRP A O 1
ATOM 1652 N N . HIS A 1 191 ? 30.691 -4.302 -20.759 1.00 90.50 191 HIS A N 1
ATOM 1653 C CA . HIS A 1 191 ? 31.158 -3.472 -19.634 1.00 90.50 191 HIS A CA 1
ATOM 1654 C C . HIS A 1 191 ? 32.142 -4.201 -18.712 1.00 90.50 191 HIS A C 1
ATOM 1656 O O . HIS A 1 191 ? 33.072 -3.605 -18.184 1.00 90.50 191 HIS A O 1
ATOM 1662 N N . VAL A 1 192 ? 31.891 -5.491 -18.475 1.00 92.44 192 VAL A N 1
ATOM 1663 C CA . VAL A 1 192 ? 32.644 -6.302 -17.511 1.00 92.44 192 VAL A CA 1
ATOM 1664 C C . VAL A 1 192 ? 33.813 -7.027 -18.177 1.00 92.44 192 VAL A C 1
ATOM 1666 O O . VAL A 1 192 ? 34.829 -7.266 -17.533 1.00 92.44 192 VAL A O 1
ATOM 1669 N N . ASN A 1 193 ? 33.665 -7.410 -19.448 1.00 93.19 193 ASN A N 1
ATOM 1670 C CA . ASN A 1 193 ? 34.594 -8.320 -20.127 1.00 93.19 193 ASN A CA 1
ATOM 1671 C C . ASN A 1 193 ? 35.393 -7.671 -21.263 1.00 93.19 193 ASN A C 1
ATOM 1673 O O . ASN A 1 193 ? 36.321 -8.303 -21.767 1.00 93.19 193 ASN A O 1
ATOM 1677 N N . GLY A 1 194 ? 35.020 -6.462 -21.689 1.00 90.12 194 GLY A N 1
ATOM 1678 C CA . GLY A 1 194 ? 35.637 -5.764 -22.810 1.00 90.12 194 GLY A CA 1
ATOM 1679 C C . GLY A 1 194 ? 37.104 -5.450 -22.539 1.00 90.12 194 GLY A C 1
ATOM 1680 O O . GLY A 1 194 ? 37.459 -5.025 -21.440 1.00 90.12 194 GLY A O 1
ATOM 1681 N N . LYS A 1 195 ? 37.962 -5.667 -23.542 1.00 93.00 195 LYS A N 1
ATOM 1682 C CA . LYS A 1 195 ? 39.409 -5.433 -23.420 1.00 93.00 195 LYS A CA 1
ATOM 1683 C C . LYS A 1 195 ? 39.938 -4.434 -24.452 1.00 93.00 195 LYS A C 1
ATOM 1685 O O . LYS A 1 195 ? 39.476 -4.490 -25.593 1.00 93.00 195 LYS A O 1
ATOM 1690 N N . PRO A 1 196 ? 40.932 -3.589 -24.108 1.00 91.56 196 PRO A N 1
ATOM 1691 C CA . PRO A 1 196 ? 41.509 -2.607 -25.032 1.00 91.56 196 PRO A CA 1
ATOM 1692 C C . PRO A 1 196 ? 42.059 -3.200 -26.334 1.00 91.56 196 PRO A C 1
ATOM 1694 O O . PRO A 1 196 ? 42.087 -2.519 -27.354 1.00 91.56 196 PRO A O 1
ATOM 1697 N N . GLU A 1 197 ? 42.476 -4.468 -26.321 1.00 93.38 197 GLU A N 1
ATOM 1698 C CA . GLU A 1 197 ? 43.018 -5.160 -27.493 1.00 93.38 197 GLU A CA 1
ATOM 1699 C C . GLU A 1 197 ? 41.929 -5.614 -28.485 1.00 93.38 197 GLU A C 1
ATOM 1701 O O . GLU A 1 197 ? 42.241 -6.123 -29.563 1.00 93.38 197 GLU A O 1
ATOM 1706 N N . GLU A 1 198 ? 40.644 -5.467 -28.143 1.00 91.94 198 GLU A N 1
ATOM 1707 C CA . GLU A 1 198 ? 39.553 -5.838 -29.038 1.00 91.94 198 GLU A CA 1
ATOM 1708 C C . GLU A 1 198 ? 39.483 -4.941 -30.286 1.00 91.94 198 GLU A C 1
ATOM 1710 O O . GLU A 1 198 ? 39.618 -3.717 -30.205 1.00 91.94 198 GLU A O 1
ATOM 1715 N N . PRO A 1 199 ? 39.120 -5.505 -31.452 1.00 92.62 199 PRO A N 1
ATOM 1716 C CA . PRO A 1 199 ? 38.817 -4.702 -32.625 1.00 92.62 199 PRO A CA 1
ATOM 1717 C C . PRO A 1 199 ? 37.727 -3.663 -32.342 1.00 92.62 199 PRO A C 1
ATOM 1719 O O . PRO A 1 199 ? 36.678 -3.980 -31.760 1.00 92.62 199 PRO A O 1
ATOM 1722 N N . LEU A 1 200 ? 37.96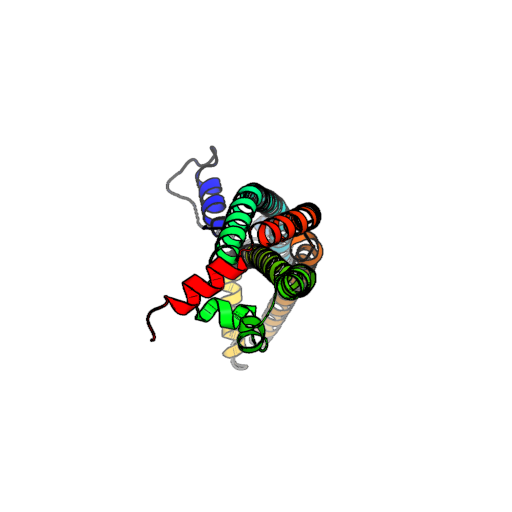4 -2.441 -32.833 1.00 92.38 200 LEU A N 1
ATOM 1723 C CA . LEU A 1 200 ? 37.060 -1.290 -32.726 1.00 92.38 200 LEU A CA 1
ATOM 1724 C C . LEU A 1 200 ? 36.742 -0.889 -31.274 1.00 92.38 200 LEU A C 1
ATOM 1726 O O . LEU A 1 200 ? 35.656 -0.368 -31.020 1.00 92.38 200 LEU A O 1
ATOM 1730 N N . TYR A 1 201 ? 37.658 -1.138 -30.331 1.00 92.62 201 TYR A N 1
ATOM 1731 C CA . TYR A 1 201 ? 37.464 -0.843 -28.909 1.00 92.62 201 TYR A CA 1
ATOM 1732 C C . TYR A 1 201 ? 36.986 0.593 -28.653 1.00 92.62 201 TYR A C 1
ATOM 1734 O O . TYR A 1 201 ? 35.954 0.781 -28.018 1.00 92.62 201 TYR A O 1
ATOM 1742 N N . GLU A 1 202 ? 37.656 1.599 -29.223 1.00 92.81 202 GLU A N 1
ATOM 1743 C CA . GLU A 1 202 ? 37.292 3.016 -29.048 1.00 92.81 202 GLU A CA 1
ATOM 1744 C C . GLU A 1 202 ? 35.863 3.324 -29.531 1.00 92.81 202 GLU A C 1
ATOM 1746 O O . GLU A 1 202 ? 35.089 3.986 -28.844 1.00 92.81 202 GLU A O 1
ATOM 1751 N N . ILE A 1 203 ? 35.459 2.764 -30.675 1.00 93.62 203 ILE A N 1
ATOM 1752 C CA . ILE A 1 203 ? 34.100 2.928 -31.217 1.00 93.62 203 ILE A CA 1
ATOM 1753 C C . ILE A 1 203 ? 33.067 2.200 -30.343 1.00 93.62 203 ILE A C 1
ATOM 1755 O O . ILE A 1 203 ? 31.933 2.660 -30.192 1.00 93.62 203 ILE A O 1
ATOM 1759 N N . LYS A 1 204 ? 33.421 1.035 -29.785 1.00 93.56 204 LYS A N 1
ATOM 1760 C CA . LYS A 1 204 ? 32.553 0.299 -28.856 1.00 93.56 204 LYS A CA 1
ATOM 1761 C C . LYS A 1 204 ? 32.384 1.060 -27.541 1.00 93.56 204 LYS A C 1
ATOM 1763 O O . LYS A 1 204 ? 31.250 1.136 -27.079 1.00 93.56 204 LYS A O 1
ATOM 1768 N N . MET A 1 205 ? 33.451 1.661 -27.008 1.00 93.88 205 MET A N 1
ATOM 1769 C CA . MET A 1 205 ? 33.400 2.543 -25.835 1.00 93.88 205 MET A CA 1
ATOM 1770 C C . MET A 1 205 ? 32.411 3.688 -26.063 1.00 93.88 205 MET A C 1
ATOM 1772 O O . MET A 1 205 ? 31.454 3.826 -25.311 1.00 93.88 205 MET A O 1
ATOM 1776 N N . GLU A 1 206 ? 32.542 4.427 -27.168 1.00 94.00 206 GLU A N 1
ATOM 1777 C CA . GLU A 1 206 ? 31.640 5.548 -27.471 1.00 94.00 206 GLU A CA 1
ATOM 1778 C C . GLU A 1 206 ? 30.165 5.104 -27.579 1.00 94.00 206 GLU A C 1
ATOM 1780 O O . GLU A 1 206 ? 29.242 5.764 -27.092 1.00 94.00 206 GLU A O 1
ATOM 1785 N N . LYS A 1 207 ? 29.909 3.955 -28.218 1.00 93.81 207 LYS A N 1
ATOM 1786 C CA . LYS A 1 207 ? 28.551 3.394 -28.321 1.00 93.81 207 LYS A CA 1
ATOM 1787 C C . LYS A 1 207 ? 28.005 2.945 -26.971 1.00 93.81 207 LYS A C 1
ATOM 1789 O O . LYS A 1 207 ? 26.801 3.066 -26.734 1.00 93.81 207 LYS A O 1
ATOM 1794 N N . MET A 1 208 ? 28.870 2.423 -26.116 1.00 94.69 208 MET A N 1
ATOM 1795 C CA . MET A 1 208 ? 28.519 2.033 -24.767 1.00 94.69 208 MET A CA 1
ATOM 1796 C C . MET A 1 208 ? 28.170 3.249 -23.906 1.00 94.69 208 MET A C 1
ATOM 1798 O O . MET A 1 208 ? 27.172 3.202 -23.185 1.00 94.69 208 MET A O 1
ATOM 1802 N N . ASP A 1 209 ? 28.927 4.338 -24.013 1.00 94.69 209 ASP A N 1
ATOM 1803 C CA . ASP A 1 209 ? 28.641 5.588 -23.306 1.00 94.69 209 ASP A CA 1
ATOM 1804 C C . ASP A 1 209 ? 27.256 6.115 -23.695 1.00 94.69 209 ASP A C 1
ATOM 1806 O O . ASP A 1 209 ? 26.420 6.374 -22.830 1.00 94.69 209 ASP A O 1
ATOM 1810 N N . LYS A 1 210 ? 26.946 6.130 -24.998 1.00 95.12 210 LYS A N 1
ATOM 1811 C CA . LYS A 1 210 ? 25.614 6.494 -25.515 1.00 95.12 210 LYS A CA 1
ATOM 1812 C C . LYS A 1 210 ? 24.499 5.579 -25.000 1.00 95.12 210 LYS A C 1
ATOM 1814 O O . LYS A 1 210 ? 23.401 6.041 -24.690 1.00 95.12 210 LYS A O 1
ATOM 1819 N N . TRP A 1 211 ? 24.742 4.269 -24.926 1.00 96.25 211 TRP A N 1
ATOM 1820 C CA . TRP A 1 211 ? 23.781 3.325 -24.345 1.00 96.25 211 TRP A CA 1
ATOM 1821 C C . TRP A 1 211 ? 23.561 3.592 -22.849 1.00 96.25 211 TRP A C 1
ATOM 1823 O O . TRP A 1 211 ? 22.415 3.598 -22.394 1.00 96.25 211 TRP A O 1
ATOM 1833 N N . THR A 1 212 ? 24.637 3.855 -22.108 1.00 95.81 212 THR A N 1
ATOM 1834 C CA . THR A 1 212 ? 24.615 4.129 -20.666 1.00 95.81 212 THR A CA 1
ATOM 1835 C C . THR A 1 212 ? 23.861 5.420 -20.370 1.00 95.81 212 THR A C 1
ATOM 1837 O O . THR A 1 212 ? 22.968 5.434 -19.523 1.00 95.81 212 THR A O 1
ATOM 1840 N N . GLU A 1 213 ? 24.161 6.488 -21.111 1.00 96.62 213 GLU A N 1
ATOM 1841 C CA . GLU A 1 213 ? 23.471 7.773 -21.013 1.00 96.62 213 GLU A CA 1
ATOM 1842 C C . GLU A 1 213 ? 21.970 7.615 -21.270 1.00 96.62 213 GLU A C 1
ATOM 1844 O O . GLU A 1 213 ? 21.150 8.087 -20.480 1.00 96.62 213 GLU A O 1
ATOM 1849 N N . ARG A 1 214 ? 21.592 6.873 -22.318 1.00 96.38 214 ARG A N 1
ATOM 1850 C CA . ARG A 1 214 ? 20.182 6.603 -22.608 1.00 96.38 214 ARG A CA 1
ATOM 1851 C C . ARG A 1 214 ? 19.500 5.850 -21.467 1.00 96.38 214 ARG A C 1
ATOM 1853 O O . ARG A 1 214 ? 18.434 6.269 -21.032 1.00 96.38 214 ARG A O 1
ATOM 1860 N N . CYS A 1 215 ? 20.109 4.780 -20.952 1.00 95.81 215 CYS A N 1
ATOM 1861 C CA . CYS A 1 215 ? 19.542 4.017 -19.835 1.00 95.81 215 CYS A CA 1
ATOM 1862 C C . CYS A 1 215 ? 19.350 4.889 -18.587 1.00 95.81 215 CYS A C 1
ATOM 1864 O O . CYS A 1 215 ? 18.310 4.804 -17.939 1.00 95.81 215 CYS A O 1
ATOM 1866 N N . LYS A 1 216 ? 20.314 5.766 -18.289 1.00 97.38 216 LYS A N 1
ATOM 1867 C CA . LYS A 1 216 ? 20.222 6.717 -17.178 1.00 97.38 216 LYS A CA 1
ATOM 1868 C C . LYS A 1 216 ? 19.083 7.719 -17.377 1.00 97.38 216 LYS A C 1
ATOM 1870 O O . LYS A 1 216 ? 18.349 8.007 -16.437 1.00 97.38 216 LYS A O 1
ATOM 1875 N N . ASN A 1 217 ? 18.915 8.245 -18.588 1.00 97.50 217 ASN A N 1
ATOM 1876 C CA . ASN A 1 217 ? 17.829 9.176 -18.894 1.00 97.50 217 ASN A CA 1
ATOM 1877 C C . ASN A 1 217 ? 16.451 8.500 -18.786 1.00 97.50 217 ASN A C 1
ATOM 1879 O O . ASN A 1 217 ? 15.545 9.080 -18.186 1.00 97.50 217 ASN A O 1
ATOM 1883 N N . GLU A 1 218 ? 16.316 7.266 -19.288 1.00 97.44 218 GLU A N 1
ATOM 1884 C CA . GLU A 1 218 ? 15.113 6.434 -19.124 1.00 97.44 218 GLU A CA 1
ATOM 1885 C C . GLU A 1 218 ? 14.794 6.219 -17.629 1.00 97.44 218 GLU A C 1
ATOM 1887 O O . GLU A 1 218 ? 13.666 6.441 -17.190 1.00 97.44 218 GLU A O 1
ATOM 1892 N N . GLU A 1 219 ? 15.792 5.853 -16.819 1.00 96.88 219 GLU A N 1
ATOM 1893 C CA . GLU A 1 219 ? 15.639 5.643 -15.373 1.00 96.88 219 GLU A CA 1
ATOM 1894 C C . GLU A 1 219 ? 15.210 6.920 -14.635 1.00 96.88 219 GLU A C 1
ATOM 1896 O O . GLU A 1 219 ? 14.297 6.884 -13.808 1.00 96.88 219 GLU A O 1
ATOM 1901 N N . ILE A 1 220 ? 15.817 8.065 -14.961 1.00 98.06 220 ILE A N 1
ATOM 1902 C CA . ILE A 1 220 ? 15.461 9.362 -14.372 1.00 98.06 220 ILE A CA 1
ATOM 1903 C C . ILE A 1 220 ? 14.021 9.744 -14.726 1.00 98.06 220 ILE A C 1
ATOM 1905 O O . ILE A 1 220 ? 13.283 10.223 -13.862 1.00 98.06 220 ILE A O 1
ATOM 1909 N N . GLU A 1 221 ? 13.608 9.575 -15.984 1.00 97.94 221 GLU A N 1
ATOM 1910 C CA . GLU A 1 221 ? 12.240 9.887 -16.403 1.00 97.94 221 GLU A CA 1
ATOM 1911 C C . GLU A 1 221 ? 11.224 8.963 -15.723 1.00 97.94 221 GLU A C 1
ATOM 1913 O O . GLU A 1 221 ? 10.222 9.447 -15.187 1.00 97.94 221 GLU A O 1
ATOM 1918 N N . TRP A 1 222 ? 11.512 7.658 -15.676 1.00 97.88 222 TRP A N 1
ATOM 1919 C CA . TRP A 1 222 ? 10.692 6.679 -14.967 1.00 97.88 222 TRP A CA 1
ATOM 1920 C C . TRP A 1 222 ? 10.542 7.048 -13.494 1.00 97.88 222 TRP A C 1
ATOM 1922 O O . TRP A 1 222 ? 9.423 7.177 -13.004 1.00 97.88 222 TRP A O 1
ATOM 1932 N N . GLY A 1 223 ? 11.656 7.298 -12.800 1.00 97.62 223 GLY A N 1
ATOM 1933 C CA . GLY A 1 223 ? 11.669 7.642 -11.380 1.00 97.62 223 GLY A CA 1
ATOM 1934 C C . GLY A 1 223 ? 10.898 8.926 -11.071 1.00 97.62 223 GLY A C 1
ATOM 1935 O O . GLY A 1 223 ? 10.129 8.968 -10.112 1.00 97.62 223 GLY A O 1
ATOM 1936 N N . LYS A 1 224 ? 11.025 9.958 -11.917 1.00 97.62 224 LYS A N 1
ATOM 1937 C CA . LYS A 1 224 ? 10.235 11.195 -11.788 1.00 97.62 224 LYS A CA 1
ATOM 1938 C C . LYS A 1 224 ? 8.741 10.925 -11.919 1.00 97.62 224 LYS A C 1
ATOM 1940 O O . LYS A 1 224 ? 7.949 11.453 -11.138 1.00 97.62 224 LYS A O 1
ATOM 1945 N N . TRP A 1 225 ? 8.355 10.120 -12.905 1.00 97.06 225 TRP A N 1
ATOM 1946 C CA . TRP A 1 225 ? 6.954 9.789 -13.117 1.00 97.06 225 TRP A CA 1
ATOM 1947 C C . TRP A 1 225 ? 6.394 8.945 -11.962 1.00 97.06 225 TRP A C 1
ATOM 1949 O O . TRP A 1 225 ? 5.368 9.322 -11.394 1.00 97.06 225 TRP A O 1
ATOM 1959 N N . ILE A 1 226 ? 7.104 7.893 -11.541 1.00 96.25 226 ILE A N 1
ATOM 1960 C CA . ILE A 1 226 ? 6.752 7.046 -10.390 1.00 96.25 226 ILE A CA 1
ATOM 1961 C C . ILE A 1 226 ? 6.579 7.886 -9.128 1.00 96.25 226 ILE A C 1
ATOM 1963 O O . ILE A 1 226 ? 5.525 7.822 -8.503 1.00 96.25 226 ILE A O 1
ATOM 1967 N N . GLY A 1 227 ? 7.543 8.752 -8.806 1.00 95.38 227 GLY A N 1
ATOM 1968 C CA . GLY A 1 227 ? 7.448 9.621 -7.633 1.00 95.38 227 GLY A CA 1
ATOM 1969 C C . GLY A 1 227 ? 6.243 10.566 -7.684 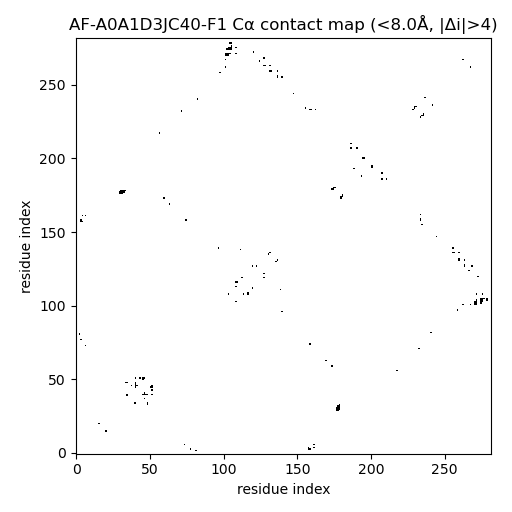1.00 95.38 227 GLY A C 1
ATOM 1970 O O . GLY A 1 227 ? 5.614 10.827 -6.658 1.00 95.38 227 GLY A O 1
ATOM 1971 N N . SER A 1 228 ? 5.867 11.052 -8.875 1.00 95.12 228 SER A N 1
ATOM 1972 C CA . SER A 1 228 ? 4.658 11.871 -9.025 1.00 95.12 228 SER A CA 1
ATOM 1973 C C . SER A 1 228 ? 3.376 11.073 -8.759 1.00 95.12 228 SER A C 1
ATOM 1975 O O . SER A 1 228 ? 2.472 11.572 -8.089 1.00 95.12 228 SER A O 1
ATOM 1977 N N . VAL A 1 229 ? 3.320 9.822 -9.221 1.00 94.25 229 VAL A N 1
ATOM 1978 C CA . VAL A 1 229 ? 2.179 8.927 -9.008 1.00 94.25 229 VAL A CA 1
ATOM 1979 C C . VAL A 1 229 ? 2.071 8.515 -7.546 1.00 94.25 229 VAL A C 1
ATOM 1981 O O . VAL A 1 229 ? 0.993 8.605 -6.961 1.00 94.25 229 VAL A O 1
ATOM 1984 N N . GLU A 1 230 ? 3.184 8.116 -6.935 1.00 93.62 230 GLU A N 1
ATOM 1985 C CA . GLU A 1 230 ? 3.230 7.679 -5.543 1.00 93.62 230 GLU A CA 1
ATOM 1986 C C . GLU A 1 230 ? 2.739 8.763 -4.595 1.00 93.62 230 GLU A C 1
ATOM 1988 O O . GLU A 1 230 ? 1.902 8.506 -3.732 1.00 93.62 230 GLU A O 1
ATOM 1993 N N . LYS A 1 231 ? 3.190 10.000 -4.812 1.00 92.31 231 LYS A N 1
ATOM 1994 C CA . LYS A 1 231 ? 2.772 11.154 -4.018 1.00 92.31 231 LYS A CA 1
ATOM 1995 C C . LYS A 1 231 ? 1.262 11.403 -4.073 1.00 92.31 231 LYS A C 1
ATOM 1997 O O . LYS A 1 231 ? 0.688 11.803 -3.067 1.00 92.31 231 LYS A O 1
ATOM 2002 N N . VAL A 1 232 ? 0.639 11.228 -5.238 1.00 89.81 232 VAL A N 1
ATOM 2003 C CA . VAL A 1 232 ? -0.761 11.628 -5.462 1.00 89.81 232 VAL A CA 1
ATOM 2004 C C . VAL A 1 232 ? -1.746 10.492 -5.188 1.00 89.81 232 VAL A C 1
ATOM 2006 O O . VAL A 1 232 ? -2.829 10.749 -4.674 1.00 89.81 232 VAL A O 1
ATOM 2009 N N . TYR A 1 233 ? -1.397 9.249 -5.524 1.00 87.62 233 TYR A N 1
ATOM 2010 C CA . TYR A 1 233 ? -2.364 8.145 -5.577 1.00 87.62 233 TYR A CA 1
ATOM 2011 C C . TYR A 1 233 ? -2.075 7.001 -4.601 1.00 87.62 233 TYR A C 1
ATOM 2013 O O . TYR A 1 233 ? -3.004 6.288 -4.214 1.00 87.62 233 TYR A O 1
ATOM 2021 N N . ILE A 1 234 ? -0.806 6.803 -4.228 1.00 85.81 234 ILE A N 1
ATOM 2022 C CA . ILE A 1 234 ? -0.366 5.632 -3.449 1.00 85.81 234 ILE A CA 1
ATOM 2023 C C . ILE A 1 234 ? -0.192 5.997 -1.976 1.00 85.81 234 ILE A C 1
ATOM 2025 O O . ILE A 1 234 ? -0.741 5.325 -1.109 1.00 85.81 234 ILE A O 1
ATOM 2029 N N . ASN A 1 235 ? 0.522 7.091 -1.706 1.00 85.00 235 ASN A N 1
ATOM 2030 C CA . ASN A 1 235 ? 0.862 7.545 -0.356 1.00 85.00 235 ASN A CA 1
ATOM 2031 C C . ASN A 1 235 ? -0.133 8.569 0.203 1.00 85.00 235 ASN A C 1
ATOM 2033 O O . ASN A 1 235 ? -0.011 8.970 1.357 1.00 85.00 235 ASN A O 1
ATOM 2037 N N . ALA A 1 236 ? -1.083 9.026 -0.613 1.00 82.25 236 ALA A N 1
ATOM 2038 C CA . ALA A 1 236 ? -2.131 9.925 -0.162 1.00 82.25 236 ALA A CA 1
ATOM 2039 C C . ALA A 1 236 ? -3.119 9.176 0.739 1.00 82.25 236 ALA A C 1
ATOM 2041 O O . ALA A 1 236 ? -3.551 8.063 0.416 1.00 82.25 236 ALA A O 1
ATOM 2042 N N . ASP A 1 237 ? -3.508 9.805 1.849 1.00 81.62 237 ASP A N 1
ATOM 2043 C CA . ASP A 1 237 ? -4.590 9.283 2.672 1.00 81.62 237 ASP A CA 1
ATOM 2044 C C . ASP A 1 237 ? -5.882 9.235 1.855 1.00 81.62 237 ASP A C 1
ATOM 2046 O O . ASP A 1 237 ? -6.207 10.131 1.074 1.00 81.62 237 ASP A O 1
ATOM 2050 N N . TRP A 1 238 ? -6.630 8.149 2.018 1.00 87.19 238 TRP A N 1
ATOM 2051 C CA . TRP A 1 238 ? -7.854 7.951 1.261 1.00 87.19 238 TRP A CA 1
ATOM 2052 C C . TRP A 1 238 ? -9.033 8.593 1.992 1.00 87.19 238 TRP A C 1
ATOM 2054 O O . TRP A 1 238 ? -9.495 8.073 3.008 1.00 87.19 238 TRP A O 1
ATOM 2064 N N . ASP A 1 239 ? -9.559 9.691 1.445 1.00 88.19 239 ASP A N 1
ATOM 2065 C CA . ASP A 1 239 ? -10.625 10.504 2.056 1.00 88.19 239 ASP A CA 1
ATOM 2066 C C . ASP A 1 239 ? -11.816 9.688 2.575 1.00 88.19 239 ASP A C 1
ATOM 2068 O O . ASP A 1 239 ? -12.375 9.976 3.634 1.00 88.19 239 ASP A O 1
ATOM 2072 N N . LYS A 1 240 ? -12.211 8.635 1.848 1.00 89.69 240 LYS A N 1
ATOM 2073 C CA . LYS A 1 240 ? -13.329 7.771 2.254 1.00 89.69 240 LYS A CA 1
ATOM 2074 C C . LYS A 1 240 ? -13.004 6.954 3.502 1.00 89.69 240 LYS A C 1
ATOM 2076 O O . LYS A 1 240 ? -13.878 6.806 4.352 1.00 89.69 240 LYS A O 1
ATOM 2081 N N . TRP A 1 241 ? -11.772 6.459 3.631 1.00 91.56 241 TRP A N 1
ATOM 2082 C CA . TRP A 1 241 ? -11.319 5.784 4.847 1.00 91.56 241 TRP A CA 1
ATOM 2083 C C . TRP A 1 241 ? -11.258 6.749 6.024 1.00 91.56 241 TRP A C 1
ATOM 2085 O O . TRP A 1 241 ? -11.786 6.431 7.085 1.00 91.56 241 TRP A O 1
ATOM 2095 N N . VAL A 1 242 ? -10.702 7.947 5.823 1.00 92.12 242 VAL A N 1
ATOM 2096 C CA . VAL A 1 242 ? -10.650 8.988 6.862 1.00 92.12 242 VAL A CA 1
ATOM 2097 C C . VAL A 1 242 ? -12.059 9.332 7.349 1.00 92.12 242 VAL A C 1
ATOM 2099 O O . VAL A 1 242 ? -12.322 9.346 8.552 1.00 92.12 242 VAL A O 1
ATOM 2102 N N . LYS A 1 243 ? -12.998 9.535 6.420 1.00 94.06 243 LYS A N 1
ATOM 2103 C CA . LYS A 1 243 ? -14.404 9.790 6.743 1.00 94.06 243 LYS A CA 1
ATOM 2104 C C . LYS A 1 243 ? -15.024 8.639 7.538 1.00 94.06 243 LYS A C 1
ATOM 2106 O O . LYS A 1 243 ? -15.602 8.878 8.595 1.00 94.06 243 LYS A O 1
ATOM 2111 N N . TRP A 1 244 ? -14.869 7.403 7.068 1.00 94.44 244 TRP A N 1
ATOM 2112 C CA . TRP A 1 244 ? -15.405 6.223 7.747 1.00 94.44 244 TRP A CA 1
ATOM 2113 C C . TRP A 1 244 ? -14.820 6.060 9.158 1.00 94.44 244 TRP A C 1
ATOM 2115 O O . TRP A 1 244 ? -15.565 5.855 10.113 1.00 94.44 244 TRP A O 1
ATOM 2125 N N . LYS A 1 245 ? -13.503 6.236 9.324 1.00 93.69 245 LYS A N 1
ATOM 2126 C CA . LYS A 1 245 ? -12.803 6.189 10.619 1.00 93.69 245 LYS A CA 1
ATOM 2127 C C . LYS A 1 245 ? -13.361 7.215 11.604 1.00 93.69 245 LYS A C 1
ATOM 2129 O O . LYS A 1 245 ? -13.583 6.881 12.769 1.00 93.69 245 LYS A O 1
ATOM 2134 N N . ASN A 1 246 ? -13.630 8.434 11.143 1.00 93.94 246 ASN A N 1
ATOM 2135 C CA . ASN A 1 246 ? -14.216 9.481 11.978 1.00 93.94 246 ASN A CA 1
ATOM 2136 C C . ASN A 1 246 ? -15.653 9.128 12.392 1.00 93.94 246 ASN A C 1
ATOM 2138 O O . ASN A 1 246 ? -15.975 9.160 13.579 1.00 93.94 246 ASN A O 1
ATOM 2142 N N . GLU A 1 247 ? -16.492 8.701 11.444 1.00 95.31 247 GLU A N 1
ATOM 2143 C CA . GLU A 1 247 ? -17.876 8.278 11.715 1.00 95.31 247 GLU A CA 1
ATOM 2144 C C . GLU A 1 247 ? -17.940 7.108 12.712 1.00 95.31 247 GLU A C 1
ATOM 2146 O O . GLU A 1 247 ? -18.776 7.093 13.627 1.00 95.31 247 GLU A O 1
ATOM 2151 N N . LYS A 1 248 ? -17.037 6.128 12.576 1.00 94.88 248 LYS A N 1
ATOM 2152 C CA . LYS A 1 248 ? -16.959 4.987 13.495 1.00 94.88 248 LYS A CA 1
ATOM 2153 C C . LYS A 1 248 ? -16.389 5.352 14.850 1.00 94.88 248 LYS A C 1
ATOM 2155 O O . LYS A 1 248 ? -16.933 4.879 15.839 1.00 94.88 248 LYS A O 1
ATOM 2160 N N . SER A 1 249 ? -15.397 6.234 14.926 1.00 94.19 249 SER A N 1
ATOM 2161 C CA . SER A 1 249 ? -14.888 6.746 16.206 1.00 94.19 249 SER A CA 1
ATOM 2162 C C . SER A 1 249 ? -15.986 7.430 17.026 1.00 94.19 249 SER A C 1
ATOM 2164 O O . SER A 1 249 ? -16.116 7.179 18.226 1.00 94.19 249 SER A O 1
ATOM 2166 N N . THR A 1 250 ? -16.836 8.241 16.384 1.00 94.56 250 THR A N 1
ATOM 2167 C CA . THR A 1 250 ? -17.993 8.863 17.050 1.00 94.56 250 THR A CA 1
ATOM 2168 C C . THR A 1 250 ? -19.007 7.816 17.503 1.00 94.56 250 THR A C 1
ATOM 2170 O O . THR A 1 250 ? -19.419 7.813 18.662 1.00 94.56 250 THR A O 1
ATOM 2173 N N . SER A 1 251 ? -19.378 6.890 16.615 1.00 93.56 251 SER A N 1
ATOM 2174 C CA . SER A 1 251 ? -20.340 5.825 16.935 1.00 93.56 251 SER A CA 1
ATOM 2175 C C . SER A 1 251 ? -19.849 4.938 18.086 1.00 93.56 251 SER A C 1
ATOM 2177 O O . SER A 1 251 ? -20.615 4.599 18.985 1.00 93.56 251 SER A O 1
ATOM 2179 N N . PHE A 1 252 ? -18.558 4.609 18.086 1.00 95.25 252 PHE A N 1
ATOM 2180 C CA . PHE A 1 252 ? -17.897 3.825 19.121 1.00 95.25 252 PHE A CA 1
ATOM 2181 C C . PHE A 1 252 ? -17.860 4.554 20.466 1.00 95.25 252 PHE A C 1
ATOM 2183 O O . PHE A 1 252 ? -18.124 3.942 21.496 1.00 95.25 25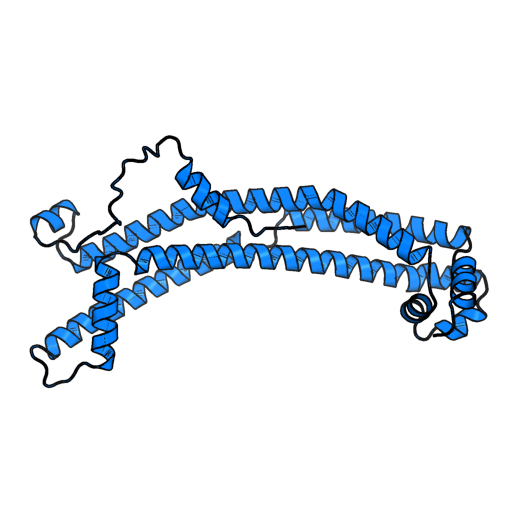2 PHE A O 1
ATOM 2190 N N . THR A 1 253 ? -17.600 5.864 20.464 1.00 93.00 253 THR A N 1
ATOM 2191 C CA . THR A 1 253 ? -17.602 6.680 21.690 1.00 93.00 253 THR A CA 1
ATOM 2192 C C . THR A 1 253 ? -18.982 6.709 22.355 1.00 93.00 253 THR A C 1
ATOM 2194 O O . THR A 1 253 ? -19.079 6.628 23.572 1.00 93.00 253 THR A O 1
ATOM 2197 N N . ASN A 1 254 ? -20.063 6.736 21.577 1.00 93.19 254 ASN A N 1
ATOM 2198 C CA . ASN 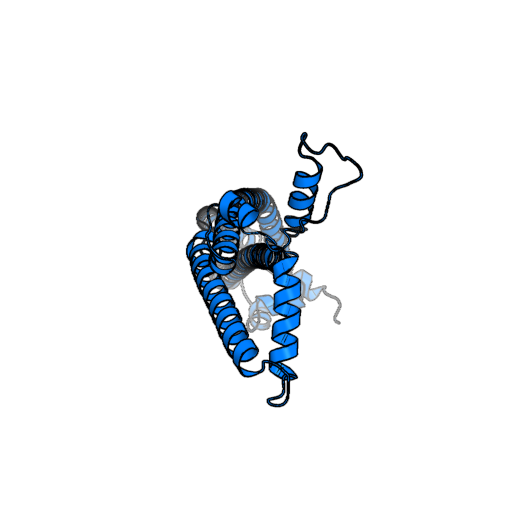A 1 254 ? -21.413 6.645 22.144 1.00 93.19 254 ASN A CA 1
ATOM 2199 C C . ASN A 1 254 ? -21.730 5.227 22.652 1.00 93.19 254 ASN A C 1
ATOM 2201 O O . ASN A 1 254 ? -22.378 5.044 23.687 1.00 93.19 254 ASN A O 1
ATOM 2205 N N . TRP A 1 255 ? -21.277 4.209 21.915 1.00 96.81 255 TRP A N 1
ATOM 2206 C CA . TRP A 1 255 ? -21.477 2.811 22.286 1.00 96.81 255 TRP A CA 1
ATOM 2207 C C . TRP A 1 255 ? -20.744 2.452 23.586 1.00 96.81 255 TRP A C 1
ATOM 2209 O O . TRP A 1 255 ? -21.351 1.831 24.454 1.00 96.81 255 TRP A O 1
ATOM 2219 N N . ILE A 1 256 ? -19.492 2.883 23.773 1.00 96.19 256 ILE A N 1
ATOM 2220 C CA . ILE A 1 256 ? -18.694 2.520 24.954 1.00 96.19 256 ILE A CA 1
ATOM 2221 C C . ILE A 1 256 ? -19.289 3.070 26.255 1.00 96.19 256 ILE A C 1
ATOM 2223 O O . ILE A 1 256 ? -19.246 2.400 27.286 1.00 96.19 256 ILE A O 1
ATOM 2227 N N . ASP A 1 257 ? -19.890 4.261 26.216 1.00 94.75 257 ASP A N 1
ATOM 2228 C CA . ASP A 1 257 ? -20.580 4.817 27.379 1.00 94.75 257 ASP A CA 1
ATOM 2229 C C . ASP A 1 257 ? -21.805 3.976 27.743 1.00 94.75 257 ASP A C 1
ATOM 2231 O O . ASP A 1 257 ? -21.972 3.596 28.902 1.00 94.75 257 ASP A O 1
ATOM 2235 N N . SER A 1 258 ? -22.599 3.598 26.739 1.00 95.44 258 SER A N 1
ATOM 2236 C CA . SER A 1 258 ? -23.765 2.727 26.924 1.00 95.44 258 SER A CA 1
ATOM 2237 C C . SER A 1 258 ? -23.365 1.339 27.439 1.00 95.44 258 SER A C 1
ATOM 2239 O O . SER A 1 258 ? -24.002 0.798 28.345 1.00 95.44 258 SER A O 1
ATOM 2241 N N . PHE A 1 259 ? -22.285 0.777 26.891 1.00 96.50 259 PHE A N 1
ATOM 2242 C CA . PHE A 1 259 ? -21.731 -0.507 27.304 1.00 96.50 259 PHE A CA 1
ATOM 2243 C C . PHE A 1 259 ? -21.263 -0.473 28.761 1.00 96.50 259 PHE A C 1
ATOM 2245 O O . PHE A 1 259 ? -21.649 -1.337 29.543 1.00 96.50 259 PHE A O 1
ATOM 2252 N N . ALA A 1 260 ? -20.504 0.551 29.160 1.00 95.69 260 ALA A N 1
ATOM 2253 C CA . ALA A 1 260 ? -20.032 0.690 30.534 1.00 95.69 260 ALA A CA 1
ATOM 2254 C C . ALA A 1 260 ? -21.187 0.823 31.534 1.00 95.69 260 ALA A C 1
ATOM 2256 O O . ALA A 1 260 ? -21.175 0.163 32.569 1.00 95.69 260 ALA A O 1
ATOM 2257 N N . THR A 1 261 ? -22.218 1.615 31.219 1.00 95.94 261 THR A N 1
ATOM 2258 C CA . THR A 1 261 ? -23.412 1.716 32.071 1.00 95.94 261 THR A CA 1
ATOM 2259 C C . THR A 1 261 ? -24.122 0.370 32.212 1.00 95.94 261 THR A C 1
ATOM 2261 O O . THR A 1 261 ? -24.488 -0.009 33.323 1.00 95.94 261 THR A O 1
ATOM 2264 N N . LYS A 1 262 ? -24.284 -0.386 31.116 1.00 95.94 262 LYS A N 1
ATOM 2265 C CA . LYS A 1 262 ? -24.858 -1.742 31.153 1.00 95.94 262 LYS A CA 1
ATOM 2266 C C . LYS A 1 262 ? -24.014 -2.676 32.027 1.00 95.94 262 LYS A C 1
ATOM 2268 O O . LYS A 1 262 ? -24.562 -3.357 32.889 1.00 95.94 262 LYS A O 1
ATOM 2273 N N . TRP A 1 263 ? -22.699 -2.682 31.821 1.00 95.81 263 TRP A N 1
ATOM 2274 C CA . TRP A 1 263 ? -21.746 -3.509 32.562 1.00 95.81 263 TRP A CA 1
ATOM 2275 C C . TRP A 1 263 ? -21.810 -3.230 34.072 1.00 95.81 263 TRP A C 1
ATOM 2277 O O . TRP A 1 263 ? -21.877 -4.164 34.873 1.00 95.81 263 TRP A O 1
ATOM 2287 N N . ILE A 1 264 ? -21.887 -1.948 34.456 1.00 95.81 264 ILE A N 1
ATOM 2288 C CA . ILE A 1 264 ? -22.004 -1.514 35.855 1.00 95.81 264 ILE A CA 1
ATOM 2289 C C . ILE A 1 264 ? -23.339 -1.951 36.466 1.00 95.81 264 ILE A C 1
ATOM 2291 O O . ILE A 1 264 ? -23.355 -2.589 37.517 1.00 95.81 264 ILE A O 1
ATOM 2295 N N . ASN A 1 265 ? -24.458 -1.661 35.796 1.00 96.00 265 ASN A N 1
ATOM 2296 C CA . ASN A 1 265 ? -25.796 -1.989 36.297 1.00 96.00 265 ASN A CA 1
ATOM 2297 C C . ASN A 1 265 ? -25.991 -3.498 36.499 1.00 96.00 265 ASN A C 1
ATOM 2299 O O . ASN A 1 265 ? -26.650 -3.920 37.448 1.00 96.00 265 ASN A O 1
ATOM 2303 N N . ASN A 1 266 ? -25.390 -4.307 35.624 1.00 95.50 266 ASN A N 1
ATOM 2304 C CA . ASN A 1 266 ? -25.434 -5.763 35.713 1.00 95.50 266 ASN A CA 1
ATOM 2305 C C . ASN A 1 266 ? -24.463 -6.336 36.753 1.00 95.50 266 ASN A C 1
ATOM 2307 O O . ASN A 1 266 ? -24.486 -7.539 37.005 1.00 95.50 266 ASN A O 1
ATOM 2311 N N . LYS A 1 267 ? -23.619 -5.498 37.366 1.00 94.81 267 LYS A N 1
ATOM 2312 C CA . LYS A 1 267 ? -22.566 -5.908 38.301 1.00 94.81 267 LYS A CA 1
ATOM 2313 C C . LYS A 1 267 ? -21.656 -6.983 37.706 1.00 94.81 267 LYS A C 1
ATOM 2315 O O . LYS A 1 267 ? -21.333 -7.964 38.374 1.00 94.81 267 LYS A O 1
ATOM 2320 N N . GLN A 1 268 ? -21.269 -6.802 36.440 1.00 93.31 268 GLN A N 1
ATOM 2321 C CA . GLN A 1 268 ? -20.610 -7.833 35.631 1.00 93.31 268 GLN A CA 1
ATOM 2322 C C . GLN A 1 268 ? -19.281 -8.328 36.235 1.00 93.31 268 GLN A C 1
ATOM 2324 O O . GLN A 1 268 ? -18.909 -9.478 36.026 1.00 93.31 268 GLN A O 1
ATOM 2329 N N . TRP A 1 269 ? -18.613 -7.525 37.071 1.00 91.94 269 TRP A N 1
ATOM 2330 C CA . TRP A 1 269 ? -17.441 -7.959 37.845 1.00 91.94 269 TRP A CA 1
ATOM 2331 C C . TRP A 1 269 ? -17.701 -9.194 38.717 1.00 91.94 269 TRP A C 1
ATOM 2333 O O . TRP A 1 269 ? -16.781 -9.964 38.967 1.00 91.94 269 TRP A O 1
ATOM 2343 N N . LYS A 1 270 ? -18.939 -9.424 39.171 1.00 91.88 270 LYS A N 1
ATOM 2344 C CA . LYS A 1 270 ? -19.283 -10.640 39.921 1.00 91.88 270 LYS A CA 1
ATOM 2345 C C . LYS A 1 270 ? -19.105 -11.890 39.069 1.00 91.88 270 LYS A C 1
ATOM 2347 O O . LYS A 1 270 ? -18.539 -12.861 39.551 1.00 91.88 270 LYS A O 1
ATOM 2352 N N . VAL A 1 271 ? -19.518 -11.825 37.801 1.00 90.88 271 VAL A N 1
ATOM 2353 C CA . VAL A 1 271 ? -19.323 -12.912 36.832 1.00 90.88 271 VAL A CA 1
ATOM 2354 C C . VAL A 1 271 ? -17.832 -13.147 36.613 1.00 90.88 271 VAL A C 1
ATOM 2356 O O . VAL A 1 271 ? -17.385 -14.282 36.691 1.00 90.88 271 VAL A O 1
ATOM 2359 N N . TRP A 1 272 ? -17.043 -12.081 36.445 1.00 90.62 272 TRP A N 1
ATOM 2360 C CA . TRP A 1 272 ? -15.586 -12.199 36.308 1.00 90.62 272 TRP A CA 1
ATOM 2361 C C . TRP A 1 272 ? -14.925 -12.867 37.522 1.00 90.62 272 TRP A C 1
ATOM 2363 O O . TRP A 1 272 ? -14.079 -13.742 37.362 1.00 90.62 272 TRP A O 1
ATOM 2373 N N . LEU A 1 273 ? -15.312 -12.480 38.742 1.00 88.38 273 LEU A N 1
ATOM 2374 C CA . LEU A 1 273 ? -14.780 -13.071 39.973 1.00 88.38 273 LEU A CA 1
ATOM 2375 C C . LEU A 1 273 ? -15.179 -14.548 40.115 1.00 88.38 273 LEU A C 1
ATOM 2377 O O . LEU A 1 273 ? -14.362 -15.367 40.535 1.00 88.38 273 LEU A O 1
ATOM 2381 N N . GLU A 1 274 ? -16.413 -14.902 39.753 1.00 88.56 274 GLU A N 1
ATOM 2382 C CA . GLU A 1 274 ? -16.890 -16.289 39.742 1.00 88.56 274 GLU A CA 1
ATOM 2383 C C . GLU A 1 274 ? -16.150 -17.140 38.700 1.00 88.56 274 GLU A C 1
ATOM 2385 O O . GLU A 1 274 ? -15.680 -18.229 39.023 1.00 88.56 274 GLU A O 1
ATOM 2390 N N . GLU A 1 275 ? -16.007 -16.653 37.466 1.00 87.38 275 GLU A N 1
ATOM 2391 C CA . GLU A 1 275 ? -15.308 -17.350 36.379 1.00 87.38 275 GLU A CA 1
ATOM 2392 C C . GLU A 1 275 ? -13.819 -17.542 36.681 1.00 87.38 275 GLU A C 1
ATOM 2394 O O . GLU A 1 275 ? -13.292 -18.633 36.460 1.00 87.38 275 GLU A O 1
ATOM 2399 N N . ARG A 1 276 ? -13.159 -16.532 37.263 1.00 83.56 276 ARG A N 1
ATOM 2400 C CA . ARG A 1 276 ? -11.781 -16.640 37.761 1.00 83.56 276 ARG A CA 1
ATOM 2401 C C . ARG A 1 276 ? -11.651 -17.739 38.813 1.00 83.56 276 ARG A C 1
ATOM 2403 O O . ARG A 1 276 ? -10.782 -18.592 38.694 1.00 83.56 276 ARG A O 1
ATOM 2410 N N . ASN A 1 277 ? -12.505 -17.730 39.837 1.00 81.56 277 ASN A N 1
ATOM 2411 C CA . ASN A 1 277 ? -12.402 -18.674 40.955 1.00 81.56 277 ASN A CA 1
ATOM 2412 C C . ASN A 1 277 ? -12.764 -20.119 40.562 1.00 81.56 277 ASN A C 1
ATOM 2414 O O . ASN A 1 277 ? -12.333 -21.057 41.229 1.00 81.56 277 ASN A O 1
ATOM 2418 N N . ASN A 1 278 ? -13.557 -20.297 39.501 1.00 79.00 278 ASN A N 1
ATOM 2419 C CA . ASN A 1 278 ? -13.942 -21.603 38.963 1.00 79.00 278 ASN A CA 1
ATOM 2420 C C . ASN A 1 278 ? -12.999 -22.108 37.854 1.00 79.00 278 ASN A C 1
ATOM 2422 O O . ASN A 1 278 ? -13.188 -23.225 37.362 1.00 79.00 278 ASN A O 1
ATOM 2426 N N . ALA A 1 279 ? -12.007 -21.315 37.434 1.00 66.12 279 ALA A N 1
ATOM 2427 C CA . ALA A 1 279 ? -11.022 -21.745 36.451 1.00 66.12 279 ALA A CA 1
ATOM 2428 C C . ALA A 1 279 ? -10.146 -22.870 37.048 1.00 66.12 279 ALA A C 1
ATOM 2430 O O . ALA A 1 279 ? -9.685 -22.745 38.185 1.00 66.12 279 ALA A O 1
ATOM 2431 N N . PRO A 1 280 ? -9.913 -23.989 36.332 1.00 56.12 280 PRO A N 1
ATOM 2432 C CA . PRO A 1 280 ? -9.017 -25.036 36.809 1.00 56.12 280 PRO A CA 1
ATOM 2433 C C . PRO A 1 280 ? -7.623 -24.446 37.017 1.00 56.12 280 PRO A C 1
ATOM 2435 O O . PRO A 1 280 ? -7.063 -23.884 36.077 1.00 56.12 280 PRO A O 1
ATOM 2438 N N . SER A 1 281 ? -7.075 -24.592 38.223 1.00 48.91 281 SER A N 1
ATOM 2439 C CA . SER A 1 281 ? -5.691 -24.228 38.527 1.00 48.91 281 SER A CA 1
ATOM 2440 C C . SER A 1 281 ? -4.775 -24.944 37.528 1.00 48.91 281 SER A C 1
ATOM 2442 O O . SER A 1 281 ? -4.736 -26.178 37.528 1.00 48.91 281 SER A O 1
ATOM 2444 N N . GLN A 1 282 ? -4.123 -24.195 36.636 1.00 44.00 282 GLN A N 1
ATOM 2445 C CA . GLN A 1 282 ? -3.084 -24.729 35.749 1.00 44.00 282 GLN A CA 1
ATOM 2446 C C . GLN A 1 282 ? -1.755 -24.858 36.486 1.00 44.00 282 GLN A C 1
ATOM 2448 O O . GLN A 1 282 ? -1.432 -23.954 37.289 1.00 44.00 282 GLN A O 1
#

Foldseek 3Di:
DPAQVCLVVVVVVCVCPDPPPPPDPDPPDQQPDQDPDCVVCVVVVHRDSLVVVVVVLVVLVVVLVVVVVVSLVVLVVSVVVVVVVVVVVLVVVVVVVLVLLLEAAQVRLCVLCPVCSVVCVPDDLVRLLVCCVPSVLVVSVVVVVVVLVVVQVVSLVSLVVSLVVSLVVSVCVVCVHNHNVVVVVVLVVCVVPPDPPDPPSVVNVVVSVSVVVVVVVSVVVSVVVSVVCCVPRRVDDDPVSVVSSVVVVVVVVVVSVVSSVVCSVVVSVVNHVVNHVPDPDD